Protein AF-A0A945CR46-F1 (afdb_monomer_lite)

Foldseek 3Di:
DDDDDDPVVVVLVVVVVVVCVVQVHQEDPPWQQQLLLVLLLVLVPDDADPLLSVLSSLLSLLVRFDFDDDPSDPDGDHDSHCYPVRDAHPLVDDDDPVSLVCVVVSVDDPPCSVVSSVSRCVVPVVDDPDDDDDDQDPLPVQDAFDPDPDTSHPDPDDCPPDVVVVDDDPVVCCVVQNLPNVLVVLVVCLVPDDPPPPCNVVSVSNSSSSNSNSSSRVSNVVVNVVNVD

Structure (mmCIF, N/CA/C/O backbone):
data_AF-A0A945CR46-F1
#
_entry.id   AF-A0A945CR46-F1
#
loop_
_atom_site.group_PDB
_atom_site.id
_atom_site.type_symbol
_atom_site.label_atom_id
_atom_site.label_alt_id
_atom_site.label_comp_id
_atom_site.label_asym_id
_atom_site.label_entity_id
_atom_site.label_seq_id
_atom_site.pdbx_PDB_ins_code
_atom_site.Cartn_x
_atom_site.Cartn_y
_atom_site.Cartn_z
_atom_site.occupancy
_atom_site.B_iso_or_equiv
_atom_site.auth_seq_id
_atom_site.auth_comp_id
_atom_site.auth_asym_id
_atom_site.auth_atom_id
_atom_site.pdbx_PDB_model_num
ATOM 1 N N . MET A 1 1 ? -40.081 11.307 -8.516 1.00 42.06 1 MET A N 1
ATOM 2 C CA . MET A 1 1 ? -40.621 10.797 -7.236 1.00 42.06 1 MET A CA 1
ATOM 3 C C . MET A 1 1 ? -39.469 10.711 -6.251 1.00 42.06 1 MET A C 1
ATOM 5 O O . MET A 1 1 ? -38.519 9.996 -6.531 1.00 42.06 1 MET A O 1
ATOM 9 N N . SER A 1 2 ? -39.498 11.496 -5.172 1.00 51.16 2 SER A N 1
ATOM 10 C CA . SER A 1 2 ? -38.482 11.422 -4.115 1.00 51.16 2 SER A CA 1
ATOM 11 C C . SER A 1 2 ? -38.748 10.167 -3.288 1.00 51.16 2 SER A C 1
ATOM 13 O O . SER A 1 2 ? -39.777 10.080 -2.621 1.00 51.16 2 SER A O 1
ATOM 15 N N . VAL A 1 3 ? -37.874 9.168 -3.393 1.00 58.94 3 VAL A N 1
ATOM 16 C CA . VAL A 1 3 ? -37.925 7.990 -2.524 1.00 58.94 3 VAL A CA 1
ATOM 17 C C . VAL A 1 3 ? -37.366 8.429 -1.174 1.00 58.94 3 VAL A C 1
ATOM 19 O O . VAL A 1 3 ? -36.155 8.571 -1.019 1.00 58.94 3 VAL A O 1
ATOM 22 N N . GLN A 1 4 ? -38.242 8.707 -0.208 1.00 67.12 4 GLN A N 1
ATOM 23 C CA . GLN A 1 4 ? -37.803 8.930 1.167 1.00 67.12 4 GLN A CA 1
ATOM 24 C C . GLN A 1 4 ? -37.214 7.626 1.707 1.00 67.1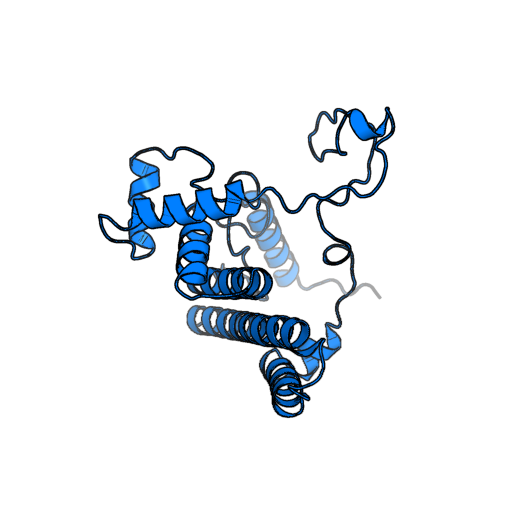2 4 GLN A C 1
ATOM 26 O O . GLN A 1 4 ? -37.868 6.583 1.703 1.00 67.12 4 GLN A O 1
ATOM 31 N N . ALA A 1 5 ? -35.957 7.686 2.143 1.00 74.00 5 ALA A N 1
ATOM 32 C CA . ALA A 1 5 ? -35.299 6.557 2.779 1.00 74.00 5 ALA A CA 1
ATOM 33 C C . ALA A 1 5 ? -36.039 6.175 4.070 1.00 74.00 5 ALA A C 1
ATOM 35 O O . ALA A 1 5 ? -36.511 7.043 4.806 1.00 74.00 5 ALA A O 1
ATOM 36 N N . ALA A 1 6 ? -36.118 4.874 4.356 1.00 80.31 6 ALA A N 1
ATOM 37 C CA . ALA A 1 6 ? -36.730 4.385 5.586 1.00 80.31 6 ALA A CA 1
ATOM 38 C C . ALA A 1 6 ? -36.037 4.996 6.828 1.00 80.31 6 ALA A C 1
ATOM 40 O O . ALA A 1 6 ? -34.813 5.166 6.808 1.00 80.31 6 ALA A O 1
ATOM 41 N N . PRO A 1 7 ? -36.759 5.270 7.933 1.00 79.88 7 PRO A N 1
ATOM 42 C CA . PRO A 1 7 ? -36.201 5.918 9.127 1.00 79.88 7 PRO A CA 1
ATOM 43 C C . PRO A 1 7 ? -34.933 5.250 9.687 1.00 79.88 7 PRO A C 1
ATOM 45 O O . PRO A 1 7 ? -34.005 5.936 10.108 1.00 79.88 7 PRO A O 1
ATOM 48 N N . ALA A 1 8 ? -34.847 3.917 9.615 1.00 79.12 8 ALA A N 1
ATOM 49 C CA . ALA A 1 8 ? -33.663 3.160 10.027 1.00 79.12 8 ALA A CA 1
ATOM 50 C C . ALA A 1 8 ? -32.415 3.490 9.184 1.00 79.12 8 ALA A C 1
ATOM 52 O O . ALA A 1 8 ? -31.314 3.602 9.717 1.00 79.12 8 ALA A O 1
ATOM 53 N N . VAL A 1 9 ? -32.583 3.712 7.874 1.00 82.69 9 VAL A N 1
ATOM 54 C CA . VAL A 1 9 ? -31.488 4.115 6.977 1.00 82.69 9 VAL A CA 1
ATOM 55 C C . VAL A 1 9 ? -31.002 5.517 7.333 1.00 82.69 9 VAL A C 1
ATOM 57 O O . VAL A 1 9 ? -29.798 5.747 7.386 1.00 82.69 9 VAL A O 1
ATOM 60 N N . VAL A 1 10 ? -31.924 6.439 7.625 1.00 85.38 10 VAL A N 1
ATOM 61 C CA . VAL A 1 10 ? -31.589 7.816 8.020 1.00 85.38 10 VAL A CA 1
ATOM 62 C C . VAL A 1 10 ? -30.813 7.833 9.337 1.00 85.38 10 VAL A C 1
ATOM 64 O O . VAL A 1 10 ? -29.777 8.490 9.421 1.00 85.38 10 VAL A O 1
ATOM 67 N N . SER A 1 11 ? -31.263 7.063 10.333 1.00 88.81 11 SER A N 1
ATOM 68 C CA . SER A 1 11 ? -30.574 6.934 11.622 1.00 88.81 11 SER A CA 1
ATOM 69 C C . SER A 1 11 ? -29.160 6.379 11.455 1.00 88.81 11 SER A C 1
ATOM 71 O O . SER A 1 11 ? -28.211 6.939 11.993 1.00 88.81 11 SER A O 1
ATOM 73 N N . ARG A 1 12 ? -29.000 5.320 10.655 1.00 92.56 12 ARG A N 1
ATOM 74 C CA . ARG A 1 12 ? -27.694 4.711 10.388 1.00 92.56 12 ARG A CA 1
ATOM 75 C C . ARG A 1 12 ? -26.730 5.671 9.691 1.00 92.56 12 ARG A C 1
ATOM 77 O O . ARG A 1 12 ? -25.571 5.781 10.076 1.00 92.56 12 ARG A O 1
ATOM 84 N N . LEU A 1 13 ? -27.200 6.384 8.664 1.00 92.88 13 LEU A N 1
ATOM 85 C CA . LEU A 1 13 ? -26.379 7.361 7.942 1.00 92.88 13 LEU A CA 1
ATOM 86 C C . LEU A 1 13 ? -25.934 8.519 8.845 1.00 92.88 13 LEU A C 1
ATOM 88 O O . LEU A 1 13 ? -24.823 9.021 8.675 1.00 92.88 13 LEU A O 1
ATOM 92 N N . ALA A 1 14 ? -26.763 8.928 9.810 1.00 92.12 14 ALA A N 1
ATOM 93 C CA . ALA A 1 14 ? -26.383 9.932 10.799 1.00 92.12 14 ALA A CA 1
ATOM 94 C C . ALA A 1 14 ? -25.233 9.436 11.693 1.00 92.12 14 ALA A C 1
ATOM 96 O O . ALA A 1 14 ? -24.245 10.156 11.848 1.00 92.12 14 ALA A O 1
ATOM 97 N N . THR A 1 15 ? -25.313 8.195 12.190 1.00 91.94 15 THR A N 1
ATOM 98 C CA . THR A 1 15 ? -24.235 7.556 12.964 1.00 91.94 15 THR A CA 1
ATOM 99 C C . THR A 1 15 ? -22.938 7.470 12.158 1.00 91.94 15 THR A C 1
ATOM 101 O O . THR A 1 15 ? -21.899 7.936 12.620 1.00 91.94 15 THR A O 1
ATOM 104 N N . LEU A 1 16 ? -22.998 6.958 10.921 1.00 92.25 16 LEU A N 1
ATOM 105 C CA . LEU A 1 16 ? -21.827 6.833 10.041 1.00 92.25 16 LEU A CA 1
ATOM 106 C C . LEU A 1 16 ? -21.173 8.188 9.750 1.00 92.25 16 LEU A C 1
ATOM 108 O O . LEU A 1 16 ? -19.949 8.303 9.736 1.00 92.25 16 LEU A O 1
ATOM 112 N N . ARG A 1 17 ? -21.980 9.236 9.540 1.00 92.25 17 ARG A N 1
ATOM 113 C CA . ARG A 1 17 ? -21.469 10.596 9.342 1.00 92.25 17 ARG A CA 1
ATOM 114 C C . ARG A 1 17 ? -20.764 11.110 10.593 1.00 92.25 17 ARG A C 1
ATOM 116 O O . ARG A 1 17 ? -19.701 11.710 10.468 1.00 92.25 17 ARG A O 1
ATOM 123 N N . GLN A 1 18 ? -21.353 10.919 11.772 1.00 91.94 18 GLN A N 1
ATOM 124 C CA . GLN A 1 18 ? -20.753 11.369 13.026 1.00 91.94 18 GLN A CA 1
ATOM 125 C C . GLN A 1 18 ? -19.413 10.668 13.281 1.00 91.94 18 GLN A C 1
ATOM 127 O O . GLN A 1 18 ? -18.445 11.349 13.615 1.00 91.94 18 GLN A O 1
ATOM 132 N N . ASP A 1 19 ? -19.343 9.354 13.054 1.00 88.94 19 ASP A N 1
ATOM 133 C CA . ASP A 1 19 ? -18.104 8.575 13.163 1.00 88.94 19 ASP A CA 1
ATOM 134 C C . ASP A 1 19 ? -17.026 9.087 12.196 1.00 88.94 19 ASP A C 1
ATOM 136 O O . ASP A 1 19 ? -15.932 9.462 12.620 1.00 88.94 19 ASP A O 1
ATOM 140 N N . ALA A 1 20 ? -17.356 9.218 10.906 1.00 88.69 20 ALA A N 1
ATOM 141 C CA . ALA A 1 20 ? -16.413 9.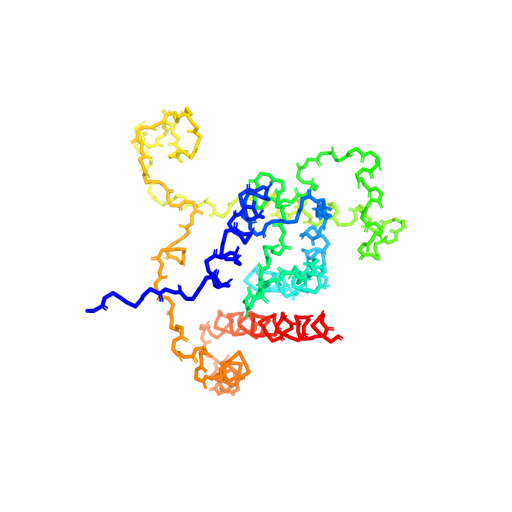702 9.900 1.00 88.69 20 ALA A CA 1
ATOM 142 C C . ALA A 1 20 ? -15.886 11.112 10.220 1.00 88.69 20 ALA A C 1
ATOM 144 O O . ALA A 1 20 ? -14.698 11.381 10.059 1.00 88.69 20 ALA A O 1
ATOM 145 N N . MET A 1 21 ? -16.743 12.021 10.698 1.00 90.19 21 MET A N 1
ATOM 146 C CA . MET A 1 21 ? -16.317 13.372 11.086 1.00 90.19 21 MET A CA 1
ATOM 147 C C . MET A 1 21 ? -15.427 13.362 12.330 1.00 90.19 21 MET A C 1
ATOM 149 O O . MET A 1 21 ? -14.419 14.064 12.350 1.00 90.19 21 MET A O 1
ATOM 153 N N . ALA A 1 22 ? -15.753 12.550 13.340 1.00 88.50 22 ALA A N 1
ATOM 154 C CA . ALA A 1 22 ? -14.942 12.426 14.551 1.00 88.50 22 ALA A CA 1
ATOM 155 C C . ALA A 1 22 ? -13.536 11.872 14.262 1.00 88.50 22 ALA A C 1
ATOM 157 O O . ALA A 1 22 ? -12.581 12.203 14.960 1.00 88.50 22 ALA A O 1
ATOM 158 N N . ARG A 1 23 ? -13.408 11.054 13.214 1.00 85.94 23 ARG A N 1
ATOM 159 C CA . ARG A 1 23 ? -12.163 10.395 12.808 1.00 85.94 23 ARG A CA 1
ATOM 160 C C . ARG A 1 23 ? -11.385 11.135 11.716 1.00 85.94 23 ARG A C 1
ATOM 162 O O . ARG A 1 23 ? -10.313 10.680 11.324 1.00 85.94 23 ARG A O 1
ATOM 169 N N . GLY A 1 24 ? -11.912 12.252 11.209 1.00 84.38 24 GLY A N 1
ATOM 170 C CA . GLY A 1 24 ? -11.305 12.985 10.093 1.00 84.38 24 GLY A CA 1
ATOM 171 C C . GLY A 1 24 ? -11.322 12.211 8.768 1.00 84.38 24 GLY A C 1
ATOM 172 O O . GLY A 1 24 ? -10.443 12.405 7.935 1.00 84.38 24 GLY A O 1
ATOM 173 N N . GLY A 1 25 ? -12.300 11.322 8.577 1.00 85.44 25 GLY A N 1
ATOM 174 C CA . GLY A 1 25 ? -12.393 10.381 7.462 1.00 85.44 25 GLY A CA 1
ATOM 175 C C . GLY A 1 25 ? -12.260 8.931 7.931 1.00 85.44 25 GLY A C 1
ATOM 176 O O . GLY A 1 25 ? -12.610 8.596 9.061 1.00 85.44 25 GLY A O 1
ATOM 177 N N . SER A 1 26 ? -11.740 8.065 7.065 1.00 84.94 26 SER A N 1
ATOM 178 C CA . SER A 1 26 ? -11.526 6.640 7.362 1.00 84.94 26 SER A CA 1
ATOM 179 C C . SER A 1 26 ? -10.083 6.404 7.812 1.00 84.94 26 SER A C 1
ATOM 181 O O . SER A 1 26 ? -9.334 5.639 7.209 1.00 84.94 26 SER A O 1
ATOM 183 N N . PHE A 1 27 ? -9.651 7.168 8.820 1.00 86.19 27 PHE A N 1
ATOM 184 C CA . PHE A 1 27 ? -8.326 7.054 9.426 1.00 86.19 27 PHE A CA 1
ATOM 185 C C . PHE A 1 27 ? -8.413 6.370 10.784 1.00 86.19 27 PHE A C 1
ATOM 187 O O . PHE A 1 27 ? -9.378 6.528 11.542 1.00 86.19 27 PHE A O 1
ATOM 194 N N . ILE A 1 28 ? -7.381 5.602 11.103 1.00 87.62 28 ILE A N 1
ATOM 195 C CA . ILE A 1 28 ? -7.229 4.967 12.404 1.00 87.62 28 ILE A CA 1
ATOM 196 C C . ILE A 1 28 ? -6.462 5.929 13.312 1.00 87.62 28 ILE A C 1
ATOM 198 O O . ILE A 1 28 ? -5.321 6.276 13.027 1.00 87.62 28 ILE A O 1
ATOM 202 N N . ALA A 1 29 ? -7.105 6.373 14.396 1.00 82.88 29 ALA A N 1
ATOM 203 C CA . ALA A 1 29 ? -6.599 7.459 15.240 1.00 82.88 29 ALA A CA 1
ATOM 204 C C . ALA A 1 29 ? -5.255 7.155 15.930 1.00 82.88 29 ALA A C 1
ATOM 206 O O . ALA A 1 29 ? -4.453 8.063 16.110 1.00 82.88 29 ALA A O 1
ATOM 207 N N . ASP A 1 30 ? -5.008 5.895 16.297 1.00 87.19 30 ASP A N 1
ATOM 208 C CA . ASP A 1 30 ? -3.765 5.445 16.944 1.00 87.19 30 ASP A CA 1
ATOM 209 C C . ASP A 1 30 ? -3.027 4.406 16.084 1.00 87.19 30 ASP A C 1
ATOM 211 O O . ASP A 1 30 ? -2.515 3.397 16.574 1.00 87.19 30 ASP A O 1
ATOM 215 N N . ALA A 1 31 ? -3.027 4.610 14.764 1.00 88.88 31 ALA A N 1
ATOM 216 C CA . ALA A 1 31 ? -2.313 3.722 13.858 1.00 88.88 31 ALA A CA 1
ATOM 217 C C . ALA A 1 31 ? -0.803 3.764 14.130 1.00 88.88 31 ALA A C 1
ATOM 219 O O . ALA A 1 31 ? -0.220 4.812 14.415 1.00 88.88 31 ALA A O 1
ATOM 220 N N . ASN A 1 32 ? -0.167 2.598 14.032 1.00 92.38 32 ASN A N 1
ATOM 221 C CA . ASN A 1 32 ? 1.262 2.469 14.264 1.00 92.38 32 ASN A CA 1
ATOM 222 C C . ASN A 1 32 ? 2.048 3.239 13.177 1.00 92.38 32 ASN A C 1
ATOM 224 O O . ASN A 1 32 ? 1.884 2.955 11.985 1.00 92.38 32 ASN A O 1
ATOM 228 N N . PRO A 1 33 ? 2.908 4.203 13.557 1.00 91.56 33 PRO A N 1
ATOM 229 C CA . PRO A 1 33 ? 3.549 5.099 12.597 1.00 91.56 33 PRO A CA 1
ATOM 230 C C . PRO A 1 33 ? 4.595 4.396 11.720 1.00 91.56 33 PRO A C 1
ATOM 232 O O . PRO A 1 33 ? 4.892 4.877 10.630 1.00 91.56 33 PRO A O 1
ATOM 235 N N . PHE A 1 34 ? 5.118 3.239 12.143 1.00 93.94 34 PHE A N 1
ATOM 236 C CA . PHE A 1 34 ? 6.163 2.500 11.425 1.00 93.94 34 PHE A CA 1
ATOM 237 C C . PHE A 1 34 ? 5.625 1.519 10.383 1.00 93.94 34 PHE A C 1
ATOM 239 O O . PHE A 1 34 ? 6.407 0.835 9.724 1.00 93.94 34 PHE A O 1
ATOM 246 N N . VAL A 1 35 ? 4.304 1.429 10.199 1.00 94.44 35 VAL A N 1
ATOM 247 C CA . VAL A 1 35 ? 3.686 0.483 9.253 1.00 94.44 35 VAL A CA 1
ATOM 248 C C . VAL A 1 35 ? 4.253 0.652 7.838 1.00 94.44 35 VAL A C 1
ATOM 250 O O . VAL A 1 35 ? 4.573 -0.333 7.173 1.00 94.44 35 VAL A O 1
ATOM 253 N N . ARG A 1 36 ? 4.443 1.897 7.384 1.00 94.00 36 ARG A N 1
ATOM 254 C CA . ARG A 1 36 ? 5.002 2.191 6.056 1.00 94.00 36 ARG A CA 1
ATOM 255 C C . ARG A 1 36 ? 6.518 1.969 5.998 1.00 94.00 36 ARG A C 1
ATOM 257 O O . ARG A 1 36 ? 7.022 1.510 4.976 1.00 94.00 36 ARG A O 1
ATOM 264 N N . ASP A 1 37 ? 7.224 2.264 7.083 1.00 94.81 37 ASP A N 1
ATOM 265 C CA . ASP A 1 37 ? 8.672 2.094 7.233 1.00 94.81 37 ASP A CA 1
ATOM 266 C C . ASP A 1 37 ? 9.056 0.614 7.135 1.00 94.81 37 ASP A C 1
ATOM 268 O O . ASP A 1 37 ? 9.890 0.231 6.313 1.00 94.81 37 ASP A O 1
ATOM 272 N N . VAL A 1 38 ? 8.374 -0.239 7.904 1.00 96.12 38 VAL A N 1
ATOM 273 C CA . VAL A 1 38 ? 8.579 -1.692 7.878 1.00 96.12 38 VAL A CA 1
ATOM 274 C C . VAL A 1 38 ? 8.165 -2.279 6.530 1.00 96.12 38 VAL A C 1
ATOM 276 O O . VAL A 1 38 ? 8.876 -3.125 5.988 1.00 96.12 38 VAL A O 1
ATOM 279 N N . ALA A 1 39 ? 7.060 -1.807 5.943 1.00 95.88 39 ALA A N 1
ATOM 280 C CA . ALA A 1 39 ? 6.649 -2.232 4.607 1.00 95.88 39 ALA A CA 1
ATOM 281 C C . ALA A 1 39 ? 7.713 -1.907 3.542 1.00 95.88 39 ALA A C 1
ATOM 283 O O . ALA A 1 39 ? 7.982 -2.730 2.667 1.00 95.88 39 ALA A O 1
ATOM 284 N N . LEU A 1 40 ? 8.350 -0.732 3.626 1.00 95.00 40 LEU A N 1
ATOM 285 C CA . LEU A 1 40 ? 9.436 -0.342 2.725 1.00 95.00 40 LEU A CA 1
ATOM 286 C C . LEU A 1 40 ? 10.668 -1.219 2.924 1.00 95.00 40 LEU A C 1
ATOM 288 O O . LEU A 1 40 ? 11.226 -1.704 1.943 1.00 95.00 40 LEU A O 1
ATOM 292 N N . TRP A 1 41 ? 11.079 -1.432 4.172 1.00 96.25 41 TRP A N 1
ATOM 293 C CA . TRP A 1 41 ? 12.219 -2.287 4.488 1.00 96.25 41 TRP A CA 1
ATOM 294 C C . TRP A 1 41 ? 12.023 -3.709 3.942 1.00 96.25 41 TRP A C 1
ATOM 296 O O . TRP A 1 41 ? 12.887 -4.206 3.221 1.00 96.25 41 TRP A O 1
ATOM 306 N N . ARG A 1 42 ? 10.843 -4.315 4.144 1.00 96.00 42 ARG A N 1
ATOM 307 C CA . ARG A 1 42 ? 10.500 -5.623 3.553 1.00 96.00 42 ARG A CA 1
ATOM 308 C C . ARG A 1 42 ? 10.514 -5.598 2.026 1.00 96.00 42 ARG A C 1
ATOM 310 O O . ARG A 1 42 ? 11.025 -6.521 1.398 1.00 96.00 42 ARG A O 1
ATOM 317 N N . ALA A 1 43 ? 10.003 -4.529 1.414 1.00 96.06 43 ALA A N 1
ATOM 318 C CA . ALA A 1 43 ? 10.006 -4.374 -0.039 1.00 96.06 43 ALA A CA 1
ATOM 319 C C . ALA A 1 43 ? 11.413 -4.234 -0.645 1.00 96.06 43 ALA A C 1
ATOM 321 O O . ALA A 1 43 ? 11.606 -4.571 -1.814 1.00 96.06 43 ALA A O 1
ATOM 322 N N . LEU A 1 44 ? 12.381 -3.753 0.140 1.00 94.31 44 LEU A N 1
ATOM 323 C CA . LEU A 1 44 ? 13.791 -3.620 -0.230 1.00 94.31 44 LEU A CA 1
ATOM 324 C C . LEU A 1 44 ? 14.627 -4.877 0.059 1.00 94.31 44 LEU A C 1
ATOM 326 O O . LEU A 1 44 ? 15.782 -4.928 -0.359 1.00 94.31 44 LEU A O 1
ATOM 330 N N . GLY A 1 45 ? 14.067 -5.888 0.734 1.00 89.12 45 GLY A N 1
ATOM 331 C CA . GLY A 1 45 ? 14.783 -7.118 1.103 1.00 89.12 45 GLY A CA 1
ATOM 332 C C . GLY A 1 45 ? 15.279 -7.950 -0.089 1.00 89.12 45 GLY A C 1
ATOM 333 O O . GLY A 1 45 ? 16.167 -8.784 0.060 1.00 89.12 45 GLY A O 1
ATOM 334 N N . GLU A 1 46 ? 14.754 -7.696 -1.289 1.00 89.06 46 GLU A N 1
ATOM 335 C CA . GLU A 1 46 ? 15.191 -8.315 -2.540 1.00 89.06 46 GLU A CA 1
ATOM 336 C C . GLU A 1 46 ? 15.653 -7.253 -3.545 1.00 89.06 46 GLU A C 1
ATOM 338 O O . GLU A 1 46 ? 15.136 -6.134 -3.587 1.00 89.06 46 GLU A O 1
ATOM 343 N N . ARG A 1 47 ? 16.589 -7.620 -4.430 1.00 88.69 47 ARG A N 1
ATOM 344 C CA . ARG A 1 47 ? 17.017 -6.740 -5.527 1.00 88.69 47 ARG A CA 1
ATOM 345 C C . ARG A 1 47 ? 15.874 -6.539 -6.521 1.00 88.69 47 ARG A C 1
ATOM 347 O O . ARG A 1 47 ? 15.563 -7.429 -7.307 1.00 88.69 47 ARG A O 1
ATOM 354 N N . ARG A 1 48 ? 15.282 -5.348 -6.494 1.00 92.50 48 ARG A N 1
ATOM 355 C CA . ARG A 1 48 ? 14.126 -4.946 -7.303 1.00 92.50 48 ARG A CA 1
ATOM 356 C C . ARG A 1 48 ? 14.372 -3.589 -7.948 1.00 92.50 48 ARG A C 1
ATOM 358 O O . ARG A 1 48 ? 15.092 -2.751 -7.406 1.00 92.50 48 ARG A O 1
ATOM 365 N N . SER A 1 49 ? 13.753 -3.348 -9.100 1.00 93.44 49 SER A N 1
ATOM 366 C CA . SER A 1 49 ? 13.721 -2.001 -9.679 1.00 93.44 49 SER A CA 1
ATOM 367 C C . SER A 1 49 ? 12.838 -1.070 -8.844 1.00 93.44 49 SER A C 1
ATOM 369 O O . SER A 1 49 ? 11.971 -1.515 -8.091 1.00 93.44 49 SER A O 1
ATOM 371 N N . ARG A 1 50 ? 12.998 0.251 -8.994 1.00 91.25 50 ARG A N 1
ATOM 372 C CA . ARG A 1 50 ? 12.231 1.231 -8.201 1.00 91.25 50 ARG A CA 1
ATOM 373 C C . ARG A 1 50 ? 10.712 1.070 -8.361 1.00 91.25 50 ARG A C 1
ATOM 375 O O . ARG A 1 50 ? 9.982 1.234 -7.387 1.00 91.25 50 ARG A O 1
ATOM 382 N N . VAL A 1 51 ? 10.230 0.721 -9.558 1.00 93.00 51 VAL A N 1
ATOM 383 C CA . VAL A 1 51 ? 8.796 0.473 -9.805 1.00 93.00 51 VAL A CA 1
ATOM 384 C C . VAL A 1 51 ? 8.300 -0.777 -9.072 1.00 93.00 51 VAL A C 1
ATOM 386 O O . VAL A 1 51 ? 7.236 -0.742 -8.456 1.00 93.00 51 VAL A O 1
ATOM 389 N N . GLN A 1 52 ? 9.103 -1.842 -9.044 1.00 96.31 52 GLN A N 1
ATOM 390 C CA . GLN A 1 52 ? 8.799 -3.055 -8.287 1.00 96.31 52 GLN A CA 1
ATOM 391 C C . GLN A 1 52 ? 8.827 -2.799 -6.779 1.00 96.31 52 GLN A C 1
ATOM 393 O O . GLN A 1 52 ? 7.933 -3.269 -6.087 1.00 96.31 52 GLN A O 1
ATOM 398 N N . VAL A 1 53 ? 9.787 -2.019 -6.265 1.00 95.38 53 VAL A N 1
ATOM 399 C CA . VAL A 1 53 ? 9.823 -1.645 -4.839 1.00 95.38 53 VAL A CA 1
ATOM 400 C C . VAL A 1 53 ? 8.568 -0.864 -4.453 1.00 95.38 53 VAL A C 1
ATOM 402 O O . VAL A 1 53 ? 7.971 -1.158 -3.425 1.00 95.38 53 VAL A O 1
ATOM 405 N N . ARG A 1 54 ? 8.102 0.084 -5.281 1.00 92.75 54 ARG A N 1
ATOM 406 C CA . ARG A 1 54 ? 6.856 0.828 -5.006 1.00 92.75 54 ARG A CA 1
ATOM 407 C C . ARG A 1 54 ? 5.624 -0.080 -4.966 1.00 92.75 54 ARG A C 1
ATOM 409 O O . ARG A 1 54 ? 4.776 0.101 -4.096 1.00 92.75 54 ARG A O 1
ATOM 416 N N . ALA A 1 55 ? 5.522 -1.041 -5.882 1.00 96.50 55 ALA A N 1
ATOM 417 C CA . ALA A 1 55 ? 4.422 -2.002 -5.879 1.00 96.50 55 ALA A CA 1
ATOM 418 C C . ALA A 1 55 ? 4.501 -2.967 -4.691 1.00 96.50 55 ALA A C 1
ATOM 420 O O . ALA A 1 55 ? 3.504 -3.199 -4.006 1.00 96.50 55 ALA A O 1
ATOM 421 N N . ARG A 1 56 ? 5.701 -3.473 -4.394 1.00 97.62 56 ARG A N 1
ATOM 422 C CA . ARG A 1 56 ? 5.932 -4.360 -3.258 1.00 97.62 56 ARG A CA 1
ATOM 423 C C . ARG A 1 56 ? 5.684 -3.656 -1.927 1.00 97.62 56 ARG A C 1
ATOM 425 O O . ARG A 1 56 ? 5.059 -4.248 -1.060 1.00 97.62 56 ARG A O 1
ATOM 432 N N . LEU A 1 57 ? 6.068 -2.386 -1.796 1.00 95.62 57 LEU A N 1
ATOM 433 C CA . LEU A 1 57 ? 5.738 -1.543 -0.646 1.00 95.62 57 LEU A CA 1
ATOM 434 C C . LEU A 1 57 ? 4.227 -1.523 -0.397 1.00 95.62 57 LEU A C 1
ATOM 436 O O . LEU A 1 57 ? 3.808 -1.714 0.737 1.00 95.62 57 LEU A O 1
ATOM 440 N N . LEU A 1 58 ? 3.402 -1.331 -1.435 1.00 95.75 58 LEU A N 1
ATOM 441 C CA . LEU A 1 58 ? 1.944 -1.376 -1.277 1.00 95.75 58 LEU A CA 1
ATOM 442 C C . LEU A 1 58 ? 1.472 -2.752 -0.797 1.00 95.75 58 LEU A C 1
ATOM 444 O O . LEU A 1 58 ? 0.625 -2.833 0.086 1.00 95.75 58 LEU A O 1
ATOM 448 N N . ARG A 1 59 ? 2.011 -3.833 -1.362 1.00 97.50 59 ARG A N 1
ATOM 449 C CA . ARG A 1 59 ? 1.661 -5.197 -0.952 1.00 97.50 59 ARG A CA 1
ATOM 450 C C . ARG A 1 59 ? 2.013 -5.472 0.512 1.00 97.50 59 ARG A C 1
ATOM 452 O O . ARG A 1 59 ? 1.173 -5.987 1.242 1.00 97.50 59 ARG A O 1
ATOM 459 N N . GLU A 1 60 ? 3.221 -5.118 0.941 1.00 97.44 60 GLU A N 1
ATOM 460 C CA . GLU A 1 60 ? 3.656 -5.258 2.337 1.00 97.44 60 GLU A CA 1
ATOM 461 C C . GLU A 1 60 ? 2.824 -4.360 3.265 1.00 97.44 60 GLU A C 1
ATOM 463 O O . GLU A 1 60 ? 2.394 -4.794 4.332 1.00 97.44 60 GLU A O 1
ATOM 468 N N . LEU A 1 61 ? 2.502 -3.139 2.820 1.00 95.50 61 LEU A N 1
ATOM 469 C CA . LEU A 1 61 ? 1.628 -2.216 3.538 1.00 95.50 61 LEU A CA 1
ATOM 470 C C . LEU A 1 61 ? 0.236 -2.818 3.742 1.00 95.50 61 LEU A C 1
ATOM 472 O O . LEU A 1 61 ? -0.284 -2.787 4.851 1.00 95.50 61 LEU A O 1
ATOM 476 N N . VAL A 1 62 ? -0.350 -3.418 2.703 1.00 96.50 62 VAL A N 1
ATOM 477 C CA . VAL A 1 62 ? -1.621 -4.145 2.810 1.00 96.50 62 VAL A CA 1
ATOM 478 C C . VAL A 1 62 ? -1.513 -5.321 3.775 1.00 96.50 62 VAL A C 1
ATOM 480 O O . VAL A 1 62 ? -2.517 -5.664 4.380 1.00 96.50 62 VAL A O 1
ATOM 483 N N . GLY A 1 63 ? -0.350 -5.949 3.945 1.00 96.25 63 GLY A N 1
ATOM 484 C CA . GLY A 1 63 ? -0.161 -7.012 4.937 1.00 96.25 63 GLY A CA 1
ATOM 485 C C . GLY A 1 63 ? -0.125 -6.503 6.381 1.00 96.25 63 GLY A C 1
ATOM 486 O O . GLY A 1 63 ? -0.592 -7.194 7.282 1.00 96.25 63 GLY A O 1
ATOM 487 N N . LEU A 1 64 ? 0.399 -5.295 6.593 1.00 95.50 64 LEU A N 1
ATOM 488 C CA . LEU A 1 64 ? 0.635 -4.709 7.918 1.00 95.50 64 LEU A CA 1
ATOM 489 C C . LEU A 1 64 ? -0.480 -3.776 8.398 1.00 95.50 64 LEU A C 1
ATOM 491 O O . LEU A 1 64 ? -0.664 -3.624 9.602 1.00 95.50 64 LEU A O 1
ATOM 495 N N . ALA A 1 65 ? -1.208 -3.141 7.478 1.00 92.62 65 ALA A N 1
ATOM 496 C CA . ALA A 1 65 ? -2.225 -2.148 7.801 1.00 92.62 65 ALA A CA 1
ATOM 497 C C . ALA A 1 65 ? -3.273 -2.720 8.760 1.00 92.62 65 ALA A C 1
ATOM 499 O O . ALA A 1 65 ? -3.730 -3.852 8.593 1.00 92.62 65 ALA A O 1
ATOM 500 N N . GLU A 1 66 ? -3.690 -1.944 9.749 1.00 91.56 66 GLU A N 1
ATOM 501 C CA . GLU A 1 66 ? -4.776 -2.360 10.626 1.00 91.56 66 GLU A CA 1
ATOM 502 C C . GLU A 1 66 ? -6.112 -2.369 9.858 1.00 91.56 66 GLU A C 1
ATOM 504 O O . GLU A 1 66 ? -6.380 -1.489 9.039 1.00 91.56 66 GLU A O 1
ATOM 509 N N . ILE A 1 67 ? -6.948 -3.383 10.111 1.00 91.81 67 ILE A N 1
ATOM 510 C CA . ILE A 1 67 ? -8.261 -3.550 9.476 1.00 91.81 67 ILE A CA 1
ATOM 511 C C . ILE A 1 67 ? -9.345 -3.492 10.549 1.00 91.81 67 ILE A C 1
ATOM 513 O O . ILE A 1 67 ? -9.352 -4.280 11.502 1.00 91.81 67 ILE A O 1
ATOM 517 N N . ARG A 1 68 ? -10.291 -2.568 10.370 1.00 91.00 68 ARG A N 1
ATOM 518 C CA . ARG A 1 68 ? -11.468 -2.410 11.227 1.00 91.00 68 ARG A CA 1
ATOM 519 C C . ARG A 1 68 ? -12.737 -2.524 10.392 1.00 91.00 68 ARG A C 1
ATOM 521 O O . ARG A 1 68 ? -12.799 -2.060 9.258 1.00 91.00 68 ARG A O 1
ATOM 528 N N . ILE A 1 69 ? -13.750 -3.136 10.991 1.00 91.88 69 ILE A N 1
ATOM 529 C CA . ILE A 1 69 ? -15.134 -3.086 10.525 1.00 91.88 69 ILE A CA 1
ATOM 530 C C . ILE A 1 69 ? -15.923 -2.551 11.710 1.00 91.88 69 ILE A C 1
ATOM 532 O O . ILE A 1 69 ? -16.005 -3.208 12.749 1.00 91.88 69 ILE A O 1
ATOM 536 N N . LEU A 1 70 ? -16.389 -1.311 11.594 1.00 89.69 70 LEU A N 1
ATOM 537 C CA . LEU A 1 70 ? -17.140 -0.650 12.656 1.00 89.69 70 LEU A CA 1
ATOM 538 C C . LEU A 1 70 ? -18.628 -1.021 12.574 1.00 89.69 70 LEU A C 1
ATOM 540 O O . LEU A 1 70 ? -19.088 -1.485 11.526 1.00 89.69 70 LEU A O 1
ATOM 544 N N . PRO A 1 71 ? -19.398 -0.817 13.659 1.00 89.31 71 PRO A N 1
ATOM 545 C CA . PRO A 1 71 ? -20.845 -0.964 13.610 1.00 89.31 71 PRO A CA 1
ATOM 546 C C . PRO A 1 71 ? -21.447 -0.170 12.448 1.00 89.31 71 PRO A C 1
ATOM 548 O O . PRO A 1 71 ? -20.925 0.873 12.055 1.00 89.31 71 PRO A O 1
ATOM 551 N N . ASP A 1 72 ? -22.553 -0.672 11.902 1.00 89.69 72 ASP A N 1
ATOM 552 C CA . ASP A 1 72 ? -23.312 -0.046 10.813 1.00 89.69 72 ASP A CA 1
ATOM 553 C C . ASP A 1 72 ? -22.622 0.028 9.436 1.00 89.69 72 ASP A C 1
ATOM 555 O O . ASP A 1 72 ? -23.232 0.496 8.465 1.00 89.69 72 ASP A O 1
ATOM 559 N N . TRP A 1 73 ? -21.385 -0.464 9.308 1.00 90.50 73 TRP A N 1
ATOM 560 C CA . TRP A 1 73 ? -20.667 -0.502 8.036 1.00 90.50 73 TRP A CA 1
ATOM 561 C C . TRP A 1 73 ? -21.225 -1.584 7.106 1.00 90.50 73 TRP A C 1
ATOM 563 O O . TRP A 1 73 ? -21.074 -2.777 7.345 1.00 90.50 73 TRP A O 1
ATOM 573 N N . ASN A 1 74 ? -21.811 -1.153 5.985 1.00 89.75 74 ASN A N 1
ATOM 574 C CA . ASN A 1 74 ? -22.161 -2.037 4.862 1.00 89.75 74 ASN A CA 1
ATOM 575 C C . ASN A 1 74 ? -21.096 -2.050 3.754 1.00 89.75 74 ASN A C 1
ATOM 577 O O . ASN A 1 74 ? -21.122 -2.915 2.883 1.00 89.75 74 ASN A O 1
ATOM 581 N N . LEU A 1 75 ? -20.201 -1.063 3.759 1.00 90.69 75 LEU A N 1
ATOM 582 C CA . LEU A 1 75 ? -19.058 -0.963 2.864 1.00 90.69 75 LEU A CA 1
ATOM 583 C C . LEU A 1 75 ? -17.863 -0.570 3.725 1.00 90.69 75 LEU A C 1
ATOM 585 O O . LEU A 1 75 ? -17.805 0.558 4.211 1.00 90.69 75 LEU A O 1
ATOM 589 N N . ALA A 1 76 ? -16.963 -1.522 3.955 1.00 90.06 76 ALA A N 1
ATOM 590 C CA . ALA A 1 76 ? -15.801 -1.324 4.805 1.00 90.06 76 ALA A CA 1
ATOM 591 C C . ALA A 1 76 ? -14.583 -0.860 4.001 1.00 90.06 76 ALA A C 1
ATOM 593 O O . ALA A 1 76 ? -14.380 -1.277 2.860 1.00 90.06 76 ALA A O 1
ATOM 594 N N . GLY A 1 77 ? -13.771 -0.008 4.619 1.00 88.88 77 GLY A N 1
ATOM 595 C CA . GLY A 1 77 ? -12.524 0.474 4.046 1.00 88.88 77 GLY A CA 1
ATOM 596 C C . GLY A 1 77 ? -11.883 1.546 4.917 1.00 88.88 77 GLY A C 1
ATOM 597 O O . GLY A 1 77 ? -12.484 2.584 5.171 1.00 88.88 77 GLY A O 1
ATOM 598 N N . GLU A 1 78 ? -10.655 1.290 5.344 1.00 88.44 78 GLU A N 1
ATOM 599 C CA . GLU A 1 78 ? -9.793 2.217 6.071 1.00 88.44 78 GLU A CA 1
ATOM 600 C C . GLU A 1 78 ? -8.604 2.636 5.202 1.00 88.44 78 GLU A C 1
ATOM 602 O O . GLU A 1 78 ? -8.127 1.877 4.349 1.00 88.44 78 GLU A O 1
ATOM 607 N N . HIS A 1 79 ? -8.078 3.836 5.442 1.00 87.31 79 HIS A N 1
ATOM 608 C CA . HIS A 1 79 ? -6.777 4.230 4.920 1.00 87.31 79 HIS A CA 1
ATOM 609 C C . HIS A 1 79 ? -5.686 3.336 5.524 1.00 87.31 79 HIS A C 1
ATOM 611 O O . HIS A 1 79 ? -5.593 3.168 6.736 1.00 87.31 79 HIS A O 1
ATOM 617 N N . MET A 1 80 ? -4.825 2.784 4.665 1.00 84.81 80 MET A N 1
ATOM 618 C CA . MET A 1 80 ? -3.830 1.771 5.050 1.00 84.81 80 MET A CA 1
ATOM 619 C C . MET A 1 80 ? -2.680 2.304 5.921 1.00 84.81 80 MET A C 1
ATOM 621 O O . MET A 1 80 ? -1.946 1.517 6.510 1.00 84.81 80 MET A O 1
ATOM 625 N N . ALA A 1 81 ? -2.492 3.622 5.979 1.00 75.56 81 ALA A N 1
ATOM 626 C CA . ALA A 1 81 ? -1.535 4.268 6.867 1.00 75.56 81 ALA A CA 1
ATOM 627 C C . ALA A 1 81 ? -1.961 5.712 7.138 1.00 75.56 81 ALA A C 1
ATOM 629 O O . ALA A 1 81 ? -2.357 6.433 6.221 1.00 75.56 81 ALA A O 1
ATOM 630 N N . SER A 1 82 ? -1.804 6.146 8.382 1.00 65.25 82 SER A N 1
ATOM 631 C CA . SER A 1 82 ? -1.717 7.554 8.757 1.00 65.25 82 SER A CA 1
ATOM 632 C C . SER A 1 82 ? -0.251 7.969 8.628 1.00 65.25 82 SER A C 1
ATOM 634 O O . SER A 1 82 ? 0.554 7.678 9.509 1.00 65.25 82 SER A O 1
ATOM 636 N N . GLY A 1 83 ? 0.148 8.560 7.501 1.00 56.75 83 GLY A N 1
ATOM 637 C CA . GLY A 1 83 ? 1.527 9.028 7.359 1.00 56.75 83 GLY A CA 1
ATOM 638 C C . GLY A 1 83 ? 1.822 10.180 8.322 1.00 56.75 83 GLY A C 1
ATOM 639 O O . GLY A 1 83 ? 0.947 11.007 8.591 1.00 56.75 83 GLY A O 1
ATOM 640 N N . VAL A 1 84 ? 3.073 10.298 8.776 1.00 53.59 84 VAL A N 1
ATOM 641 C CA . VAL A 1 84 ? 3.574 11.565 9.330 1.00 53.59 84 VAL A CA 1
ATOM 642 C C . VAL A 1 84 ? 3.445 12.613 8.216 1.00 53.59 84 VAL A C 1
ATOM 644 O O . VAL A 1 84 ? 3.982 12.426 7.125 1.00 53.59 84 VAL A O 1
ATOM 647 N N . GLY A 1 85 ? 2.629 13.651 8.425 1.00 55.72 85 GLY A N 1
ATOM 648 C CA . GLY A 1 85 ? 2.325 14.645 7.383 1.00 55.72 85 GLY A CA 1
ATOM 649 C C . GLY A 1 85 ? 1.509 14.118 6.187 1.00 55.72 85 GLY A C 1
ATOM 650 O O . GLY A 1 85 ? 1.541 14.720 5.118 1.00 55.72 85 GLY A O 1
ATOM 651 N N . GLY A 1 86 ? 0.793 12.994 6.331 1.00 63.38 86 GLY A N 1
ATOM 652 C CA . GLY A 1 86 ? -0.111 12.440 5.311 1.00 63.38 86 GLY A CA 1
ATOM 653 C C . GLY A 1 86 ? 0.428 11.199 4.592 1.00 63.38 86 GLY A C 1
ATOM 654 O O . GLY A 1 86 ? -0.215 10.152 4.638 1.00 63.38 86 GLY A O 1
ATOM 655 N N . PHE A 1 87 ? 1.616 11.270 3.974 1.00 66.06 87 PHE A N 1
ATOM 656 C CA . PHE A 1 87 ? 2.181 10.173 3.153 1.00 66.06 87 PHE A CA 1
ATOM 657 C C . PHE A 1 87 ? 3.655 9.816 3.446 1.00 66.06 87 PHE A C 1
ATOM 659 O O . PHE A 1 87 ? 4.251 9.038 2.692 1.00 66.06 87 PHE A O 1
ATOM 666 N N . GLY A 1 88 ? 4.239 10.373 4.512 1.00 79.75 88 GLY A N 1
ATOM 667 C CA . GLY A 1 88 ? 5.641 10.175 4.893 1.00 79.75 88 GLY A CA 1
ATOM 668 C C . GLY A 1 88 ? 5.935 8.868 5.639 1.00 79.75 88 GLY A C 1
ATOM 669 O O . GLY A 1 88 ? 5.055 8.026 5.836 1.00 79.75 88 GLY A O 1
ATOM 670 N N . PHE A 1 89 ? 7.193 8.724 6.048 1.00 89.88 89 PHE A N 1
ATOM 671 C CA . PHE A 1 89 ? 7.722 7.639 6.881 1.00 89.88 89 PHE A CA 1
ATOM 672 C C . PHE A 1 89 ? 8.064 8.172 8.277 1.00 89.88 89 PHE A C 1
ATOM 674 O O . PHE A 1 89 ? 8.461 9.330 8.415 1.00 89.88 89 PHE A O 1
ATOM 681 N N . ALA A 1 90 ? 7.947 7.343 9.312 1.00 91.69 90 ALA A N 1
ATOM 682 C CA . ALA A 1 90 ? 8.236 7.750 10.687 1.00 91.69 90 ALA A CA 1
ATOM 683 C C . ALA A 1 90 ? 9.715 8.122 10.885 1.00 91.69 90 ALA A C 1
ATOM 685 O O . ALA A 1 90 ? 10.015 9.172 11.452 1.00 91.69 90 ALA A O 1
ATOM 686 N N . PHE A 1 91 ? 10.637 7.328 10.335 1.00 93.06 91 PHE A N 1
ATOM 687 C CA . PHE A 1 91 ? 12.083 7.573 10.387 1.00 93.06 91 PHE A CA 1
ATOM 688 C C . PHE A 1 91 ? 12.571 8.708 9.470 1.00 93.06 91 PHE A C 1
ATOM 690 O O . PHE A 1 91 ? 13.772 8.907 9.327 1.00 93.06 91 PHE A O 1
ATOM 697 N N . GLN A 1 92 ? 11.680 9.483 8.839 1.00 88.69 92 GLN A N 1
ATOM 698 C CA . GLN A 1 92 ? 12.081 10.791 8.300 1.00 88.69 92 GLN A CA 1
ATOM 699 C C . GLN A 1 92 ? 12.325 11.819 9.415 1.00 88.69 92 GLN A C 1
ATOM 701 O O . GLN A 1 92 ? 13.041 12.793 9.191 1.00 88.69 92 GLN A O 1
ATOM 706 N N . GLY A 1 93 ? 11.743 11.604 10.598 1.00 87.06 93 GLY A N 1
ATOM 707 C CA . GLY A 1 93 ? 12.063 12.333 11.821 1.00 87.06 93 GLY A CA 1
ATOM 708 C C . GLY A 1 93 ? 12.750 11.440 12.854 1.00 87.06 93 GLY A C 1
ATOM 709 O O . GLY A 1 93 ? 13.101 10.294 12.579 1.00 87.06 93 GLY A O 1
ATOM 710 N N . GLU A 1 94 ? 12.898 11.971 14.067 1.00 90.00 94 GLU A N 1
ATOM 711 C CA . GLU A 1 94 ? 13.411 11.223 15.216 1.00 90.00 94 GLU A CA 1
ATOM 712 C C . GLU A 1 94 ? 12.267 10.884 16.183 1.00 90.00 94 GLU A C 1
ATOM 714 O O . GLU A 1 94 ? 11.791 11.773 16.896 1.00 90.00 94 GLU A O 1
ATOM 719 N N . PRO A 1 95 ? 11.778 9.628 16.200 1.00 90.56 95 PRO A N 1
ATOM 720 C CA . PRO A 1 95 ? 10.723 9.216 17.116 1.00 90.56 95 PRO A CA 1
ATOM 721 C C . PRO A 1 95 ? 11.240 9.162 18.559 1.00 90.56 95 PRO A C 1
ATOM 723 O O . PRO A 1 95 ? 12.373 8.756 18.818 1.00 90.56 95 PRO A O 1
ATOM 726 N N . ASP A 1 96 ? 10.385 9.517 19.520 1.00 93.38 96 ASP A N 1
ATOM 727 C CA . ASP A 1 96 ? 10.688 9.316 20.936 1.00 93.38 96 ASP A CA 1
ATOM 728 C C . ASP A 1 96 ? 10.742 7.817 21.301 1.00 93.38 96 ASP A C 1
ATOM 730 O O . ASP A 1 96 ? 10.266 6.954 20.561 1.00 93.38 96 ASP A O 1
ATOM 734 N N . VAL A 1 97 ? 11.299 7.502 22.475 1.00 92.44 97 VAL A N 1
ATOM 735 C CA . VAL A 1 97 ? 11.506 6.117 22.939 1.00 92.44 97 VAL A CA 1
ATOM 736 C C . VAL A 1 97 ? 10.205 5.309 22.989 1.00 92.44 97 VAL A C 1
ATOM 738 O O . VAL A 1 97 ? 10.197 4.143 22.599 1.00 92.44 97 VAL A O 1
ATOM 741 N N . ARG A 1 98 ? 9.101 5.909 23.450 1.00 92.88 98 ARG A N 1
ATOM 742 C CA . ARG A 1 98 ? 7.809 5.218 23.562 1.00 92.88 98 ARG A CA 1
ATOM 743 C C . ARG A 1 98 ? 7.235 4.937 22.179 1.00 92.88 98 ARG A C 1
ATOM 745 O O . ARG A 1 98 ? 6.703 3.855 21.950 1.00 92.88 98 ARG A O 1
ATOM 752 N N . THR A 1 99 ? 7.348 5.894 21.265 1.00 92.44 99 THR A N 1
ATOM 753 C CA . THR A 1 99 ? 6.949 5.709 19.872 1.00 92.44 99 THR A CA 1
ATOM 754 C C . THR A 1 99 ? 7.783 4.598 19.240 1.00 92.44 99 THR A C 1
ATOM 756 O O . THR A 1 99 ? 7.205 3.647 18.723 1.00 92.44 99 THR A O 1
ATOM 759 N N . LEU A 1 100 ? 9.114 4.646 19.361 1.00 93.12 100 LEU A N 1
ATOM 760 C CA . LEU A 1 100 ? 10.032 3.655 18.791 1.00 93.12 100 LEU A CA 1
ATOM 761 C C . LEU A 1 100 ? 9.719 2.221 19.241 1.00 93.12 100 LEU A C 1
ATOM 763 O O . LEU A 1 100 ? 9.757 1.314 18.417 1.00 93.12 100 LEU A O 1
ATOM 767 N N . GLN A 1 101 ? 9.335 2.007 20.503 1.00 93.44 101 GLN A N 1
ATOM 768 C CA . GLN A 1 101 ? 8.949 0.681 21.014 1.00 93.44 101 GLN A CA 1
ATOM 769 C C . GLN A 1 101 ? 7.796 0.035 20.230 1.00 93.44 101 GLN A C 1
ATOM 771 O O . GLN A 1 101 ? 7.736 -1.190 20.124 1.00 93.44 101 GLN A O 1
ATOM 776 N N . ARG A 1 102 ? 6.912 0.837 19.622 1.00 93.88 102 ARG A N 1
ATOM 777 C CA . ARG A 1 102 ? 5.793 0.330 18.817 1.00 93.88 102 ARG A CA 1
ATOM 778 C C . ARG A 1 102 ? 6.248 -0.386 17.551 1.00 93.88 102 ARG A C 1
ATOM 780 O O . ARG A 1 102 ? 5.472 -1.154 16.992 1.00 93.88 102 ARG A O 1
ATOM 787 N N . ILE A 1 103 ? 7.486 -0.201 17.087 1.00 94.69 103 ILE A N 1
ATOM 788 C CA . ILE A 1 103 ? 7.991 -0.956 15.930 1.00 94.69 103 ILE A CA 1
ATOM 789 C C . ILE A 1 103 ? 7.978 -2.474 16.187 1.00 94.69 103 ILE A C 1
ATOM 791 O O . ILE A 1 103 ? 7.756 -3.253 15.259 1.00 94.69 103 ILE A O 1
ATOM 795 N N . GLY A 1 104 ? 8.108 -2.895 17.452 1.00 95.06 104 GLY A N 1
ATOM 796 C CA . GLY A 1 104 ? 8.014 -4.297 17.860 1.00 95.06 104 GLY A CA 1
ATOM 797 C C . GLY A 1 104 ? 6.637 -4.923 17.614 1.00 95.06 104 GLY A C 1
ATOM 798 O O . GLY A 1 104 ? 6.552 -6.116 17.330 1.00 95.06 104 GLY A O 1
ATOM 799 N N . GLU A 1 105 ? 5.561 -4.126 17.607 1.00 94.38 105 GLU A N 1
ATOM 800 C CA . GLU A 1 105 ? 4.201 -4.581 17.257 1.00 94.38 105 GLU A CA 1
ATOM 801 C C . GLU A 1 105 ? 4.128 -5.114 15.813 1.00 94.38 105 GLU A C 1
ATOM 803 O O . GLU A 1 105 ? 3.249 -5.907 15.482 1.00 94.38 105 GLU A O 1
ATOM 808 N N . LEU A 1 106 ? 5.068 -4.703 14.952 1.00 94.75 106 LEU A N 1
ATOM 809 C CA . LEU A 1 106 ? 5.167 -5.112 13.547 1.00 94.75 106 LEU A CA 1
ATOM 810 C C . LEU A 1 106 ? 6.102 -6.320 13.342 1.00 94.75 106 LEU A C 1
ATOM 812 O O . LEU A 1 106 ? 6.427 -6.668 12.201 1.00 94.75 106 LEU A O 1
ATOM 816 N N . GLY A 1 107 ? 6.527 -6.963 14.435 1.00 93.69 107 GLY A N 1
ATOM 817 C CA . GLY A 1 107 ? 7.410 -8.130 14.426 1.00 93.69 107 GLY A CA 1
ATOM 818 C C . GLY A 1 107 ? 8.885 -7.799 14.194 1.00 93.69 107 GLY A C 1
ATOM 819 O O . GLY A 1 107 ? 9.637 -8.678 13.784 1.00 93.69 107 GLY A O 1
ATOM 820 N N . ILE A 1 108 ? 9.291 -6.546 14.414 1.00 94.25 108 ILE A N 1
ATOM 821 C CA . ILE A 1 108 ? 10.693 -6.120 14.357 1.00 94.25 108 ILE A CA 1
ATOM 822 C C . ILE A 1 108 ? 11.352 -6.413 15.705 1.00 94.25 108 ILE A C 1
ATOM 824 O O . ILE A 1 108 ? 10.870 -5.954 16.739 1.00 94.25 108 ILE A O 1
ATOM 828 N N . VAL A 1 109 ? 12.434 -7.192 15.692 1.00 87.56 109 VAL A N 1
ATOM 829 C CA . VAL A 1 109 ? 13.199 -7.541 16.897 1.00 87.56 109 VAL A CA 1
ATOM 830 C C . VAL A 1 109 ? 14.301 -6.518 17.179 1.00 87.56 109 VAL A C 1
ATOM 832 O O . VAL A 1 109 ? 14.693 -5.740 16.305 1.00 87.56 109 VAL A O 1
ATOM 835 N N . ASP A 1 110 ? 14.808 -6.522 18.413 1.00 67.31 110 ASP A N 1
ATOM 836 C CA . ASP A 1 110 ? 15.901 -5.646 18.839 1.00 67.31 110 ASP A CA 1
ATOM 837 C C . ASP A 1 110 ? 17.127 -5.823 17.922 1.00 67.31 110 ASP A C 1
ATOM 839 O O . ASP A 1 110 ? 17.711 -6.903 17.843 1.00 67.31 110 ASP A O 1
ATOM 843 N N . GLY A 1 111 ? 17.507 -4.750 17.220 1.00 72.38 111 GLY A N 1
ATOM 844 C CA . GLY A 1 111 ? 18.602 -4.724 16.238 1.00 72.38 111 GLY A CA 1
ATOM 845 C C . GLY A 1 111 ? 18.157 -4.381 14.811 1.00 72.38 111 GLY A C 1
ATOM 846 O O . GLY A 1 111 ? 18.871 -3.660 14.114 1.00 72.38 111 GLY A O 1
ATOM 847 N N . ASP A 1 112 ? 16.945 -4.778 14.416 1.00 87.94 112 ASP A N 1
ATOM 848 C CA . ASP A 1 112 ? 16.433 -4.563 13.052 1.00 87.94 112 ASP A CA 1
ATOM 849 C C . ASP A 1 112 ? 15.872 -3.146 12.846 1.00 87.94 112 ASP A C 1
ATOM 851 O O . ASP A 1 112 ? 15.798 -2.649 11.721 1.00 87.94 112 ASP A O 1
ATOM 855 N N . ALA A 1 113 ? 15.514 -2.443 13.926 1.00 93.62 113 ALA A N 1
ATOM 856 C CA . ALA A 1 113 ? 14.976 -1.081 13.855 1.00 93.62 113 ALA A CA 1
ATOM 857 C C . ALA A 1 113 ? 15.929 -0.104 13.139 1.00 93.62 113 ALA A C 1
ATOM 859 O O . ALA A 1 113 ? 15.485 0.740 12.359 1.00 93.62 113 ALA A O 1
ATOM 860 N N . GLU A 1 114 ? 17.240 -0.257 13.336 1.00 94.06 114 GLU A N 1
ATOM 861 C CA . GLU A 1 114 ? 18.246 0.558 12.649 1.00 94.06 114 GLU A CA 1
ATOM 862 C C . GLU A 1 114 ? 18.379 0.203 11.164 1.00 94.06 114 GLU A C 1
ATOM 864 O O . GLU A 1 114 ? 18.724 1.056 10.343 1.00 94.06 114 GLU A O 1
ATOM 869 N N . GLU A 1 115 ? 18.059 -1.030 10.772 1.00 95.12 115 GLU A N 1
ATOM 870 C CA . GLU A 1 115 ? 17.984 -1.400 9.359 1.00 95.12 115 GLU A CA 1
ATOM 871 C C . GLU A 1 115 ? 16.754 -0.804 8.682 1.00 95.12 115 GLU A C 1
ATOM 873 O O . GLU A 1 115 ? 16.861 -0.278 7.570 1.00 95.12 115 GLU A O 1
ATOM 878 N N . VAL A 1 116 ? 15.607 -0.815 9.369 1.00 96.38 116 VAL A N 1
ATOM 879 C CA . VAL A 1 116 ? 14.384 -0.151 8.901 1.00 96.38 116 VAL A CA 1
ATOM 880 C C . VAL A 1 116 ? 14.637 1.349 8.731 1.00 96.38 116 VAL A C 1
ATOM 882 O O . VAL A 1 116 ? 14.355 1.911 7.668 1.00 96.38 116 VAL A O 1
ATOM 885 N N . ARG A 1 117 ? 15.258 1.990 9.728 1.00 95.12 117 ARG A N 1
ATOM 886 C CA . ARG A 1 117 ? 15.669 3.399 9.668 1.00 95.12 117 ARG A CA 1
ATOM 887 C C . ARG A 1 117 ? 16.585 3.665 8.472 1.00 95.12 117 ARG A C 1
ATOM 889 O O . ARG A 1 117 ? 16.336 4.576 7.680 1.00 95.12 117 ARG A O 1
ATOM 896 N N . ARG A 1 118 ? 17.621 2.841 8.283 1.00 94.06 118 ARG A N 1
ATOM 897 C CA . ARG A 1 118 ? 18.556 2.959 7.151 1.00 94.06 118 ARG A CA 1
ATOM 898 C C . ARG A 1 118 ? 17.848 2.825 5.805 1.00 94.06 118 ARG A C 1
ATOM 900 O O . ARG A 1 118 ? 18.165 3.576 4.882 1.00 94.06 118 ARG A O 1
ATOM 907 N N . ALA A 1 119 ? 16.893 1.905 5.684 1.00 93.88 119 ALA A N 1
ATOM 908 C CA . ALA A 1 119 ? 16.095 1.723 4.477 1.00 93.88 119 ALA A CA 1
ATOM 909 C C . ALA A 1 119 ? 15.272 2.979 4.148 1.00 93.88 119 ALA A C 1
ATOM 911 O O . ALA A 1 119 ? 15.315 3.461 3.014 1.00 93.88 119 ALA A O 1
ATOM 912 N N . VAL A 1 120 ? 14.598 3.560 5.147 1.00 93.31 120 VAL A N 1
ATOM 913 C CA . VAL A 1 120 ? 13.832 4.808 5.001 1.00 93.31 120 VAL A CA 1
ATOM 914 C C . VAL A 1 120 ? 14.729 5.978 4.614 1.00 93.31 120 VAL A C 1
ATOM 916 O O . VAL A 1 120 ? 14.406 6.694 3.662 1.00 93.31 120 VAL A O 1
ATOM 919 N N . HIS A 1 121 ? 15.863 6.167 5.292 1.00 92.12 121 HIS A N 1
ATOM 920 C CA . HIS A 1 121 ? 16.796 7.241 4.953 1.00 92.12 121 HIS A CA 1
ATOM 921 C C . HIS A 1 121 ? 17.377 7.068 3.556 1.00 92.12 121 HIS A C 1
ATOM 923 O O . HIS A 1 121 ? 17.412 8.032 2.805 1.00 92.12 121 HIS A O 1
ATOM 929 N N . THR A 1 122 ? 17.770 5.854 3.167 1.00 89.69 122 THR A N 1
ATOM 930 C CA . THR A 1 122 ? 18.309 5.591 1.822 1.00 89.69 122 THR A CA 1
ATOM 931 C C . THR A 1 122 ? 17.264 5.883 0.747 1.00 89.69 122 THR A C 1
ATOM 933 O O . THR A 1 122 ? 17.554 6.547 -0.249 1.00 89.69 122 THR A O 1
ATOM 936 N N . TRP A 1 123 ? 16.026 5.429 0.956 1.00 88.44 123 TRP A N 1
ATOM 937 C CA . TRP A 1 123 ? 14.922 5.694 0.039 1.00 88.44 123 TRP A CA 1
ATOM 938 C C . TRP A 1 123 ? 14.610 7.190 -0.062 1.00 88.44 123 TRP A C 1
ATOM 940 O O . TRP A 1 123 ? 14.469 7.716 -1.166 1.00 88.44 123 TRP A O 1
ATOM 950 N N . SER A 1 124 ? 14.557 7.886 1.073 1.00 84.75 124 SER A N 1
ATOM 951 C CA . SER A 1 124 ? 14.219 9.313 1.140 1.00 84.75 124 SER A CA 1
ATOM 952 C C . SER A 1 124 ? 15.355 10.213 0.639 1.00 84.75 124 SER A C 1
ATOM 954 O O . SER A 1 124 ? 15.098 11.223 -0.007 1.00 84.75 124 SER A O 1
ATOM 956 N N . ALA A 1 125 ? 16.613 9.827 0.867 1.00 81.75 125 ALA A N 1
ATOM 957 C CA . ALA A 1 125 ? 17.799 10.549 0.405 1.00 81.75 125 ALA A CA 1
ATOM 958 C C . ALA A 1 125 ? 17.979 10.489 -1.117 1.00 81.75 125 ALA A C 1
ATOM 960 O O . ALA A 1 125 ? 18.685 11.320 -1.680 1.00 81.75 125 ALA A O 1
ATOM 961 N N . SER A 1 126 ? 17.309 9.554 -1.802 1.00 67.88 126 SER A N 1
ATOM 962 C CA . SER A 1 126 ? 17.288 9.505 -3.270 1.00 67.88 126 SER A CA 1
ATOM 963 C C . SER A 1 126 ? 16.534 10.675 -3.929 1.00 67.88 126 SER A C 1
ATOM 965 O O . SER A 1 126 ? 16.410 10.696 -5.153 1.00 67.88 126 SER A O 1
ATOM 967 N N . GLY A 1 127 ? 16.055 11.632 -3.125 1.00 60.00 127 GLY A N 1
ATOM 968 C CA . GLY A 1 127 ? 15.240 12.770 -3.530 1.00 60.00 127 GLY A CA 1
ATOM 969 C C . GLY A 1 127 ? 13.756 12.415 -3.579 1.00 60.00 127 GLY A C 1
ATOM 970 O O . GLY A 1 127 ? 13.373 11.268 -3.847 1.00 60.00 127 GLY A O 1
ATOM 971 N N . GLU A 1 128 ? 12.898 13.412 -3.346 1.00 55.72 128 GLU A N 1
ATOM 972 C CA . GLU A 1 128 ? 11.524 13.321 -3.840 1.00 55.72 128 GLU A CA 1
ATOM 973 C C . GLU A 1 128 ? 11.576 13.091 -5.359 1.00 55.72 128 GLU A C 1
ATOM 975 O O . GLU A 1 128 ? 12.504 13.573 -6.013 1.00 55.72 128 GLU A O 1
ATOM 980 N N . PRO A 1 129 ? 10.631 12.348 -5.962 1.00 54.88 129 PRO A N 1
ATOM 981 C CA . PRO A 1 129 ? 10.560 12.191 -7.412 1.00 54.88 129 PRO A CA 1
ATOM 982 C C . PRO A 1 129 ? 10.064 13.492 -8.067 1.00 54.88 129 PRO A C 1
ATOM 984 O O . PRO A 1 129 ? 9.091 13.484 -8.818 1.00 54.88 129 PRO A O 1
ATOM 987 N N . HIS A 1 130 ? 10.708 14.608 -7.744 1.00 53.94 130 HIS A N 1
ATOM 988 C CA . HIS A 1 130 ? 10.490 15.911 -8.326 1.00 53.94 130 HIS A CA 1
ATOM 989 C C . HIS A 1 130 ? 11.656 16.199 -9.259 1.00 53.94 130 HIS A C 1
ATOM 991 O O . HIS A 1 130 ? 12.776 16.465 -8.831 1.00 53.94 130 HIS A O 1
ATOM 997 N N . PHE A 1 131 ? 11.385 16.070 -10.550 1.00 53.72 131 PHE A N 1
ATOM 998 C CA . PHE A 1 131 ? 12.292 16.500 -11.598 1.00 53.72 131 PHE A CA 1
ATOM 999 C C . PHE A 1 131 ? 11.538 17.516 -12.441 1.00 53.72 131 PHE A C 1
ATOM 1001 O O . PHE A 1 131 ? 10.624 17.161 -13.185 1.00 53.72 131 PHE A O 1
ATOM 1008 N N . GLU A 1 132 ? 11.912 18.782 -12.298 1.00 59.59 132 GLU A N 1
ATOM 1009 C CA . GLU A 1 132 ? 11.447 19.841 -13.184 1.00 59.59 132 GLU A CA 1
ATOM 1010 C C . GLU A 1 132 ? 12.192 19.725 -14.508 1.00 59.59 132 GLU A C 1
ATOM 1012 O O . GLU A 1 132 ? 13.413 19.561 -14.552 1.00 59.59 132 GLU A O 1
ATOM 1017 N N . ILE A 1 133 ? 11.439 19.785 -15.601 1.00 58.28 133 ILE A N 1
ATOM 1018 C CA . ILE A 1 133 ? 11.994 19.886 -16.945 1.00 58.28 133 ILE A CA 1
ATOM 1019 C C . ILE A 1 133 ? 11.792 21.314 -17.445 1.00 58.28 133 ILE A C 1
ATOM 1021 O O . ILE A 1 133 ? 10.686 21.846 -17.395 1.00 58.28 133 ILE A O 1
ATOM 1025 N N . GLY A 1 134 ? 12.861 21.922 -17.956 1.00 66.81 134 GLY A N 1
ATOM 1026 C CA . GLY A 1 134 ? 12.841 23.293 -18.468 1.00 66.81 134 GLY A CA 1
ATOM 1027 C C . GLY A 1 134 ? 13.360 24.335 -17.475 1.00 66.81 134 GLY A C 1
ATOM 1028 O O . GLY A 1 134 ? 13.853 24.008 -16.399 1.00 66.81 134 GLY A O 1
ATOM 1029 N N . ALA A 1 135 ? 13.311 25.602 -17.888 1.00 74.31 135 ALA A N 1
ATOM 1030 C CA . ALA A 1 135 ? 13.698 26.727 -17.046 1.00 74.31 135 ALA A CA 1
ATOM 1031 C C . ALA A 1 135 ? 12.519 27.141 -16.156 1.00 74.31 135 ALA A C 1
ATOM 1033 O O . ALA A 1 135 ? 11.416 27.354 -16.657 1.00 74.31 135 ALA A O 1
ATOM 1034 N N . VAL A 1 136 ? 12.769 27.278 -14.856 1.00 71.94 136 VAL A N 1
ATOM 1035 C CA . VAL A 1 136 ? 11.805 27.818 -13.892 1.00 71.94 136 VAL A CA 1
ATOM 1036 C C . VAL A 1 136 ? 11.825 29.341 -14.005 1.00 71.94 136 VAL A C 1
ATOM 1038 O O . VAL A 1 136 ? 12.882 29.957 -13.854 1.00 71.94 136 VAL A O 1
ATOM 1041 N N . ASP A 1 137 ? 10.685 29.959 -14.310 1.00 75.25 137 ASP A N 1
ATOM 1042 C CA . ASP A 1 137 ? 10.569 31.419 -14.273 1.00 75.25 137 ASP A CA 1
ATOM 1043 C C . ASP A 1 137 ? 10.534 31.949 -12.826 1.00 75.25 137 ASP A C 1
ATOM 1045 O O . ASP A 1 137 ? 10.410 31.202 -11.855 1.00 75.25 137 ASP A O 1
ATOM 1049 N N . SER A 1 138 ? 10.660 33.267 -12.664 1.00 78.50 138 SER A N 1
ATOM 1050 C CA . SER A 1 138 ? 10.710 33.900 -11.343 1.00 78.50 138 SER A CA 1
ATOM 1051 C C . SER A 1 138 ? 9.430 33.738 -10.521 1.00 78.50 138 SER A C 1
ATOM 1053 O O . SER A 1 138 ? 9.495 33.870 -9.305 1.00 78.50 138 SER A O 1
ATOM 1055 N N . GLU A 1 139 ? 8.283 33.499 -11.160 1.00 72.19 139 GLU A N 1
ATOM 1056 C CA . GLU A 1 139 ? 6.995 33.313 -10.483 1.00 72.19 139 GLU A CA 1
ATOM 1057 C C . GLU A 1 139 ? 6.885 31.886 -9.930 1.00 72.19 139 GLU A C 1
ATOM 1059 O O . GLU A 1 139 ? 6.559 31.692 -8.760 1.00 72.19 139 GLU A O 1
ATOM 1064 N N . ASN A 1 140 ? 7.276 30.891 -10.725 1.00 68.69 140 ASN A N 1
ATOM 1065 C CA . ASN A 1 140 ? 7.335 29.489 -10.321 1.00 68.69 140 ASN A CA 1
ATOM 1066 C C . ASN A 1 140 ? 8.472 29.207 -9.318 1.00 68.69 140 ASN A C 1
ATOM 1068 O O . ASN A 1 140 ? 8.359 28.298 -8.498 1.00 68.69 140 ASN A O 1
ATOM 1072 N N . ALA A 1 141 ? 9.531 30.026 -9.304 1.00 72.19 141 ALA A N 1
ATOM 1073 C CA . ALA A 1 141 ? 10.610 29.946 -8.314 1.00 72.19 141 ALA A CA 1
ATOM 1074 C C . ALA A 1 141 ? 10.190 30.376 -6.891 1.00 72.19 141 ALA A C 1
ATOM 1076 O O . ALA A 1 141 ? 10.902 30.073 -5.933 1.00 72.19 141 ALA A O 1
ATOM 1077 N N . VAL A 1 142 ? 9.049 31.066 -6.729 1.00 69.94 142 VAL A N 1
ATOM 1078 C CA . VAL A 1 142 ? 8.515 31.464 -5.406 1.00 69.94 142 VAL A CA 1
ATOM 1079 C C . VAL A 1 142 ? 8.088 30.240 -4.583 1.00 69.94 142 VAL A C 1
ATOM 1081 O O . VAL A 1 142 ? 8.059 30.292 -3.352 1.00 69.94 142 VAL A O 1
ATOM 1084 N N . GLY A 1 143 ? 7.816 29.120 -5.251 1.00 62.53 143 GLY A N 1
ATOM 1085 C CA . GLY A 1 143 ? 7.541 27.829 -4.640 1.00 62.53 143 GLY A CA 1
ATOM 1086 C C . GLY A 1 143 ? 6.274 27.179 -5.197 1.00 62.53 143 GLY A C 1
ATOM 1087 O O . GLY A 1 143 ? 5.441 27.844 -5.818 1.00 62.53 143 GLY A O 1
ATOM 1088 N N . PRO A 1 144 ? 6.093 25.870 -4.968 1.00 59.97 144 PRO A N 1
ATOM 1089 C CA . PRO A 1 144 ? 4.895 25.174 -5.413 1.00 59.97 144 PRO A CA 1
ATOM 1090 C C . PRO A 1 144 ? 3.647 25.722 -4.703 1.00 59.97 144 PRO A C 1
ATOM 1092 O O . PRO A 1 144 ? 3.704 26.184 -3.560 1.00 59.97 144 PRO A O 1
ATOM 1095 N N . GLY A 1 145 ? 2.493 25.636 -5.374 1.00 59.66 145 GLY A N 1
ATOM 1096 C CA . GLY A 1 145 ? 1.193 25.826 -4.725 1.00 59.66 145 GLY A CA 1
ATOM 1097 C C . GLY A 1 145 ? 1.056 24.904 -3.508 1.00 59.66 145 GLY A C 1
ATOM 1098 O O . GLY A 1 145 ? 1.484 23.750 -3.546 1.00 59.66 145 GLY A O 1
ATOM 1099 N N . SER A 1 146 ? 0.473 25.406 -2.419 1.00 57.22 146 SER A N 1
ATOM 1100 C CA . SER A 1 146 ? 0.351 24.676 -1.151 1.00 57.22 146 SER A CA 1
ATOM 1101 C C . SER A 1 146 ? -1.106 24.566 -0.705 1.00 57.22 146 SER A C 1
ATOM 1103 O O . SER A 1 146 ? -1.878 25.511 -0.840 1.00 57.22 146 SER A O 1
ATOM 1105 N N . TRP A 1 147 ? -1.461 23.426 -0.103 1.00 52.75 147 TRP A N 1
ATOM 1106 C CA . TRP A 1 147 ? -2.750 23.204 0.570 1.00 52.75 147 TRP A CA 1
ATOM 1107 C C . TRP A 1 147 ? -2.800 23.806 1.988 1.00 52.75 147 TRP A C 1
ATOM 1109 O O . TRP A 1 147 ? -3.750 23.570 2.735 1.00 52.75 147 TRP A O 1
ATOM 1119 N N . THR A 1 148 ? -1.771 24.552 2.399 1.00 55.41 148 THR A N 1
ATOM 1120 C CA . THR A 1 148 ? -1.740 25.232 3.698 1.00 55.41 148 THR A CA 1
ATOM 1121 C C . THR A 1 148 ? -2.697 26.421 3.720 1.00 55.41 148 THR A C 1
ATOM 1123 O O . THR A 1 148 ? -2.852 27.130 2.732 1.00 55.41 148 THR A O 1
ATOM 1126 N N . ALA A 1 149 ? -3.302 26.688 4.883 1.00 54.12 149 ALA A N 1
ATOM 1127 C CA . ALA A 1 149 ? -4.230 27.811 5.073 1.00 54.12 149 ALA A CA 1
ATOM 1128 C C . ALA A 1 149 ? -3.612 29.190 4.752 1.00 54.12 149 ALA A C 1
ATOM 1130 O O . ALA A 1 149 ? -4.334 30.147 4.486 1.00 54.12 149 ALA A O 1
ATOM 1131 N N . VAL A 1 150 ? -2.280 29.282 4.767 1.00 59.03 150 VAL A N 1
ATOM 1132 C CA . VAL A 1 150 ? -1.501 30.429 4.301 1.00 59.03 150 VAL A CA 1
ATOM 1133 C C . VAL A 1 150 ? -0.592 29.911 3.190 1.00 59.03 150 VAL A C 1
ATOM 1135 O O . VAL A 1 150 ? 0.401 29.235 3.469 1.00 59.03 150 VAL A O 1
ATOM 1138 N N . ALA A 1 151 ? -0.978 30.123 1.935 1.00 57.09 151 ALA A N 1
ATOM 1139 C CA . ALA A 1 151 ? -0.191 29.693 0.786 1.00 57.09 151 ALA A CA 1
ATOM 1140 C C . ALA A 1 151 ? 0.833 30.787 0.418 1.00 57.09 151 ALA A C 1
ATOM 1142 O O . ALA A 1 151 ? 0.446 31.953 0.316 1.00 57.09 151 ALA A O 1
ATOM 1143 N N . PRO A 1 152 ? 2.120 30.448 0.206 1.00 58.81 152 PRO A N 1
ATOM 1144 C CA . PRO A 1 152 ? 3.128 31.399 -0.278 1.00 58.81 152 PRO A CA 1
ATOM 1145 C C . PRO A 1 152 ? 2.852 31.897 -1.704 1.00 58.81 152 PRO A C 1
ATOM 1147 O O . PRO A 1 152 ? 3.366 32.937 -2.105 1.00 58.81 152 PRO A O 1
ATOM 1150 N N . THR A 1 153 ? 2.050 31.152 -2.469 1.00 58.97 153 THR A N 1
ATOM 1151 C CA . THR A 1 153 ? 1.703 31.439 -3.861 1.00 58.97 153 THR A CA 1
ATOM 1152 C C . THR A 1 153 ? 0.187 31.394 -4.067 1.00 58.97 153 THR A C 1
ATOM 1154 O O . THR A 1 153 ? -0.533 30.672 -3.376 1.00 58.97 153 THR A O 1
ATOM 1157 N N . HIS A 1 154 ? -0.317 32.163 -5.037 1.00 55.25 154 HIS A N 1
ATOM 1158 C CA . HIS A 1 154 ? -1.729 32.154 -5.458 1.00 55.25 154 HIS A CA 1
ATOM 1159 C C . HIS A 1 154 ? -2.053 31.017 -6.447 1.00 55.25 154 HIS A C 1
ATOM 1161 O O . HIS A 1 154 ? -3.087 31.031 -7.119 1.00 55.25 154 HIS A O 1
ATOM 1167 N N . THR A 1 155 ? -1.176 30.019 -6.552 1.00 54.78 155 THR A N 1
ATOM 1168 C CA . THR A 1 155 ? -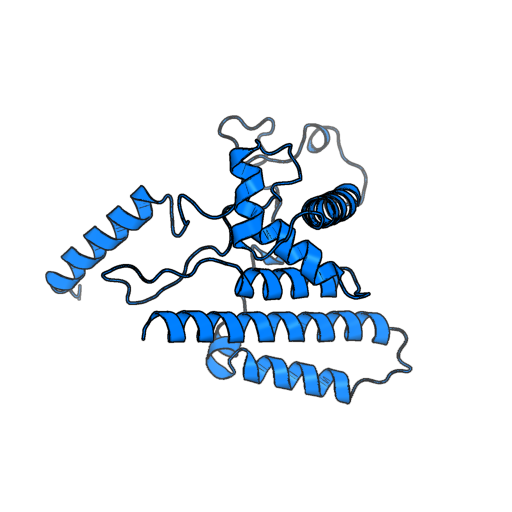1.298 28.920 -7.506 1.00 54.78 155 THR A CA 1
ATOM 1169 C C . THR A 1 155 ? -2.221 27.849 -6.927 1.00 54.78 155 THR A C 1
ATOM 1171 O O . THR A 1 155 ? -1.811 27.010 -6.130 1.00 54.78 155 THR A O 1
ATOM 1174 N N . ALA A 1 156 ? -3.495 27.871 -7.331 1.00 49.16 156 ALA A N 1
ATOM 1175 C CA . ALA A 1 156 ? -4.505 26.892 -6.903 1.00 49.16 156 ALA A CA 1
ATOM 1176 C C . ALA A 1 156 ? -4.227 25.460 -7.404 1.00 49.16 156 ALA A C 1
ATOM 1178 O O . ALA A 1 156 ? -4.814 24.502 -6.908 1.00 49.16 156 ALA A O 1
ATOM 1179 N N . TYR A 1 157 ? -3.346 25.315 -8.396 1.00 50.25 157 TYR A N 1
ATOM 1180 C CA . TYR A 1 157 ? -2.998 24.042 -9.007 1.00 50.25 157 TYR A CA 1
ATOM 1181 C C . TYR A 1 157 ? -1.489 23.839 -8.983 1.00 50.25 157 TYR A C 1
ATOM 1183 O O . TYR A 1 157 ? -0.768 24.319 -9.852 1.00 50.25 157 TYR A O 1
ATOM 1191 N N . TRP A 1 158 ? -1.030 23.052 -8.016 1.00 53.72 158 TRP A N 1
ATOM 1192 C CA . TRP A 1 158 ? 0.166 22.250 -8.206 1.00 53.72 158 TRP A CA 1
ATOM 1193 C C . TRP A 1 158 ? -0.169 20.791 -7.914 1.00 53.72 158 TRP A C 1
ATOM 1195 O O . TRP A 1 158 ? -0.636 20.425 -6.832 1.00 53.72 158 TRP A O 1
ATOM 1205 N N . ALA A 1 159 ? 0.017 19.949 -8.924 1.00 48.75 159 ALA A N 1
ATOM 1206 C CA . ALA A 1 159 ? -0.327 18.543 -8.875 1.00 48.75 159 ALA A CA 1
ATOM 1207 C C . ALA A 1 159 ? 0.810 17.762 -8.190 1.00 48.75 159 ALA A C 1
ATOM 1209 O O . ALA A 1 159 ? 1.569 17.046 -8.832 1.00 48.75 159 ALA A O 1
ATOM 1210 N N . ASN A 1 160 ? 0.911 17.861 -6.858 1.00 48.06 160 ASN A N 1
ATOM 1211 C CA . ASN A 1 160 ? 1.729 16.918 -6.071 1.00 48.06 160 ASN A CA 1
ATOM 1212 C C . ASN A 1 160 ? 1.219 15.466 -6.210 1.00 48.06 160 ASN A C 1
ATOM 1214 O O . ASN A 1 160 ? 1.900 14.512 -5.840 1.00 48.06 160 ASN A O 1
ATOM 1218 N N . GLY A 1 161 ? 0.014 15.281 -6.759 1.00 50.34 161 GLY A N 1
ATOM 1219 C CA . GLY A 1 161 ? -0.412 14.026 -7.359 1.00 50.34 161 GLY A CA 1
ATOM 1220 C C . GLY A 1 161 ? -0.147 14.044 -8.858 1.00 50.34 161 GLY A C 1
ATOM 1221 O O . GLY A 1 161 ? -0.642 14.937 -9.533 1.00 50.34 161 GLY A O 1
ATOM 1222 N N . TRP A 1 162 ? 0.571 13.049 -9.383 1.00 51.47 162 TRP A N 1
ATOM 1223 C CA . TRP A 1 162 ? 0.724 12.872 -10.831 1.00 51.47 162 TRP A CA 1
ATOM 1224 C C . TRP A 1 162 ? -0.646 12.825 -11.556 1.00 51.47 162 TRP A C 1
ATOM 1226 O O . TRP A 1 162 ? -1.693 12.685 -10.914 1.00 51.47 162 TRP A O 1
ATOM 1236 N N . ILE A 1 163 ? -0.659 12.884 -12.896 1.00 46.66 163 ILE A N 1
ATOM 1237 C CA . ILE A 1 163 ? -1.864 12.707 -13.740 1.00 46.66 163 ILE A CA 1
ATOM 1238 C C . ILE A 1 163 ? -2.697 11.472 -13.331 1.00 46.66 163 ILE A C 1
ATOM 1240 O O . ILE A 1 163 ? -3.920 11.441 -13.451 1.00 46.66 163 ILE A O 1
ATOM 1244 N N . GLU A 1 164 ? -2.047 10.481 -12.731 1.00 53.81 164 GLU A N 1
ATOM 1245 C CA . GLU A 1 164 ? -2.619 9.297 -12.117 1.00 53.81 164 GLU A CA 1
ATOM 1246 C C . GLU A 1 164 ? -3.607 9.574 -10.970 1.00 53.81 164 GLU A C 1
ATOM 1248 O O . GLU A 1 164 ? -4.558 8.807 -10.808 1.00 53.81 164 GLU A O 1
ATOM 1253 N N . ASN A 1 165 ? -3.444 10.643 -10.194 1.00 60.53 165 ASN A N 1
ATOM 1254 C CA . ASN A 1 165 ? -4.380 11.007 -9.124 1.00 60.53 165 ASN A CA 1
ATOM 1255 C C . ASN A 1 165 ? -5.617 11.760 -9.651 1.00 60.53 165 ASN A C 1
ATOM 1257 O O . ASN A 1 165 ? -6.634 11.794 -8.966 1.00 60.53 165 ASN A O 1
ATOM 1261 N N . HIS A 1 166 ? -5.567 12.291 -10.879 1.00 73.19 166 HIS A N 1
ATOM 1262 C CA . HIS A 1 166 ? -6.669 13.000 -11.548 1.00 73.19 166 HIS A CA 1
ATOM 1263 C C . HIS A 1 166 ? -7.131 12.249 -12.796 1.00 73.19 166 HIS A C 1
ATOM 1265 O O . HIS A 1 166 ? -7.210 12.790 -13.897 1.00 73.19 166 HIS A O 1
ATOM 1271 N N . SER A 1 167 ? -7.419 10.963 -12.629 1.00 76.88 167 SER A N 1
ATOM 1272 C CA . SER A 1 167 ? -7.820 10.102 -13.734 1.00 76.88 167 SER A CA 1
ATOM 1273 C C . SER A 1 167 ? -9.006 9.227 -13.358 1.00 76.88 167 SER A C 1
ATOM 1275 O O . SER A 1 167 ? -9.172 8.817 -12.208 1.00 76.88 167 SER A O 1
ATOM 1277 N N . ILE A 1 168 ? -9.837 8.923 -14.353 1.00 85.12 168 ILE A N 1
ATOM 1278 C CA . ILE A 1 168 ? -10.909 7.942 -14.221 1.00 85.12 168 ILE A CA 1
ATOM 1279 C C . ILE A 1 168 ? -10.311 6.587 -14.582 1.00 85.12 168 ILE A C 1
ATOM 1281 O O . ILE A 1 168 ? -9.872 6.364 -15.709 1.00 85.12 168 ILE A O 1
ATOM 1285 N N . ARG A 1 169 ? -10.249 5.689 -13.599 1.00 88.94 169 ARG A N 1
ATOM 1286 C CA . ARG A 1 169 ? -9.764 4.323 -13.806 1.00 88.94 169 ARG A CA 1
ATOM 1287 C C . ARG A 1 169 ? -10.845 3.467 -14.448 1.00 88.94 169 ARG A C 1
ATOM 1289 O O . ARG A 1 169 ? -12.033 3.748 -14.312 1.00 88.94 169 ARG A O 1
ATOM 1296 N N . ASP A 1 170 ? -10.430 2.392 -15.109 1.00 94.62 170 ASP A N 1
ATOM 1297 C CA . ASP A 1 170 ? -11.354 1.397 -15.653 1.00 94.62 170 ASP A CA 1
ATOM 1298 C C . ASP A 1 170 ? -11.921 0.514 -14.525 1.00 94.62 170 ASP A C 1
ATOM 1300 O O . ASP A 1 170 ? -11.576 -0.659 -14.359 1.00 94.62 170 ASP A O 1
ATOM 1304 N N . TYR A 1 171 ? -12.782 1.114 -13.697 1.00 96.50 171 TYR A N 1
ATOM 1305 C CA . TYR A 1 171 ? -13.470 0.430 -12.605 1.00 96.50 171 TYR A CA 1
ATOM 1306 C C . TYR A 1 171 ? -14.327 -0.728 -13.132 1.00 96.50 171 TYR A C 1
ATOM 1308 O O . TYR A 1 171 ? -14.422 -1.766 -12.481 1.00 96.50 171 TYR A O 1
ATOM 1316 N N . ALA A 1 172 ? -14.900 -0.587 -14.333 1.00 97.94 172 ALA A N 1
ATOM 1317 C CA . ALA A 1 172 ? -15.701 -1.628 -14.969 1.00 97.94 172 ALA A CA 1
ATOM 1318 C C . ALA A 1 172 ? -14.876 -2.896 -15.237 1.00 97.94 172 ALA A C 1
ATOM 1320 O O . ALA A 1 172 ? -15.350 -4.006 -14.983 1.00 97.94 172 ALA A O 1
ATOM 1321 N N . LYS A 1 173 ? -13.622 -2.757 -15.683 1.00 98.00 173 LYS A N 1
ATOM 1322 C CA . LYS A 1 173 ? -12.706 -3.893 -15.833 1.00 98.00 173 LYS A CA 1
ATOM 1323 C C . LYS A 1 173 ? -12.407 -4.575 -14.502 1.00 98.00 173 LYS A C 1
ATOM 1325 O O . LYS A 1 173 ? -12.470 -5.802 -14.450 1.00 98.00 173 LYS A O 1
ATOM 1330 N N . VAL A 1 174 ? -12.139 -3.818 -13.435 1.00 97.75 174 VAL A N 1
ATOM 1331 C CA . VAL A 1 174 ? -11.900 -4.398 -12.098 1.00 97.75 174 VAL A CA 1
ATOM 1332 C C . VAL A 1 174 ? -13.140 -5.138 -11.595 1.00 97.75 174 VAL A C 1
ATOM 1334 O O . VAL A 1 174 ? -13.010 -6.253 -11.108 1.00 97.75 174 VAL A O 1
ATOM 1337 N N . LEU A 1 175 ? -14.340 -4.579 -11.766 1.00 97.94 175 LEU A N 1
ATOM 1338 C CA . LEU A 1 175 ? -15.589 -5.244 -11.376 1.00 97.94 175 LEU A CA 1
ATOM 1339 C C . LEU A 1 175 ? -15.838 -6.536 -12.166 1.00 97.94 175 LEU A C 1
ATOM 1341 O O . LEU A 1 175 ? -16.321 -7.516 -11.607 1.00 97.94 175 LEU A O 1
ATOM 1345 N N . ARG A 1 176 ? -15.497 -6.554 -13.460 1.00 98.44 176 ARG A N 1
ATOM 1346 C CA . ARG A 1 176 ? -15.703 -7.715 -14.338 1.00 98.44 176 ARG A CA 1
ATOM 1347 C C . ARG A 1 176 ? -14.680 -8.831 -14.120 1.00 98.44 176 ARG A C 1
ATOM 1349 O O . ARG A 1 176 ? -15.035 -10.000 -14.211 1.00 98.44 176 ARG A O 1
ATOM 1356 N N . LEU A 1 177 ? -13.412 -8.483 -13.913 1.00 98.50 177 LEU A N 1
ATOM 1357 C CA . LEU A 1 177 ? -12.301 -9.444 -13.876 1.00 98.50 177 LEU A CA 1
ATOM 1358 C C . LEU A 1 177 ? -11.781 -9.729 -12.465 1.00 98.50 177 LEU A C 1
ATOM 1360 O O . LEU A 1 177 ? -11.178 -10.777 -12.225 1.00 98.50 177 LEU A O 1
ATOM 1364 N N . GLY A 1 178 ? -11.959 -8.780 -11.548 1.00 98.25 178 GLY A N 1
ATOM 1365 C CA . GLY A 1 178 ? -11.225 -8.716 -10.291 1.00 98.25 178 GLY A CA 1
ATOM 1366 C C . GLY A 1 178 ? -9.716 -8.540 -10.495 1.00 98.25 178 GLY A C 1
ATOM 1367 O O . GLY A 1 178 ? -9.186 -8.594 -11.608 1.00 98.25 178 GLY A O 1
ATOM 1368 N N . PHE A 1 179 ? -8.989 -8.392 -9.387 1.00 98.50 179 PHE A N 1
ATOM 1369 C CA . PHE A 1 179 ? -7.523 -8.381 -9.417 1.00 98.50 179 PHE A CA 1
ATOM 1370 C C . PHE A 1 179 ? -6.940 -9.706 -9.927 1.00 98.50 179 PHE A C 1
ATOM 1372 O O . PHE A 1 179 ? -5.924 -9.694 -10.610 1.00 98.50 179 PHE A O 1
ATOM 1379 N N . ALA A 1 180 ? -7.610 -10.837 -9.676 1.00 98.56 180 ALA A N 1
ATOM 1380 C CA . ALA A 1 180 ? -7.185 -12.142 -10.181 1.00 98.56 180 ALA A CA 1
ATOM 1381 C C . ALA A 1 180 ? -7.245 -12.235 -11.716 1.00 98.56 180 ALA A C 1
ATOM 1383 O O . ALA A 1 180 ? -6.352 -12.809 -12.331 1.00 98.56 180 ALA A O 1
ATOM 1384 N N . GLY A 1 181 ? -8.280 -11.677 -12.355 1.00 98.69 181 GLY A N 1
ATOM 1385 C CA . GLY A 1 181 ? -8.370 -11.666 -13.816 1.00 98.69 181 GLY A CA 1
ATOM 1386 C C . GLY A 1 181 ? -7.384 -10.700 -14.464 1.00 98.69 181 GLY A C 1
ATOM 1387 O O . GLY A 1 181 ? -6.775 -11.052 -15.466 1.00 98.69 181 GLY A O 1
ATOM 1388 N N . ILE A 1 182 ? -7.159 -9.531 -13.857 1.00 98.69 182 ILE A N 1
ATOM 1389 C CA . ILE A 1 182 ? -6.123 -8.594 -14.318 1.00 98.69 182 ILE A CA 1
ATOM 1390 C C . ILE A 1 182 ? -4.730 -9.220 -14.182 1.00 98.69 182 ILE A C 1
ATOM 1392 O O . ILE A 1 182 ? -3.918 -9.091 -15.092 1.00 98.69 182 ILE A O 1
ATOM 1396 N N . ARG A 1 183 ? -4.465 -9.936 -13.083 1.00 98.69 183 ARG A N 1
ATOM 1397 C CA . ARG A 1 183 ? -3.211 -10.669 -12.885 1.00 98.69 183 ARG A CA 1
ATOM 1398 C C . ARG A 1 183 ? -2.942 -11.646 -14.031 1.00 98.69 183 ARG A C 1
ATOM 1400 O O . ARG A 1 183 ? -1.853 -11.597 -14.588 1.00 98.69 183 ARG A O 1
ATOM 1407 N N . ARG A 1 184 ? -3.934 -12.460 -14.415 1.00 98.75 184 ARG A N 1
ATOM 1408 C CA . ARG A 1 184 ? -3.799 -13.408 -15.535 1.00 98.75 184 ARG A CA 1
ATOM 1409 C C . ARG A 1 184 ? -3.447 -12.713 -16.845 1.00 98.75 184 ARG A C 1
ATOM 1411 O O . ARG A 1 184 ? -2.534 -13.151 -17.526 1.00 98.75 184 ARG A O 1
ATOM 1418 N N . GLU A 1 185 ? -4.097 -11.589 -17.159 1.00 98.56 185 GLU A N 1
ATOM 1419 C CA . GLU A 1 185 ? -3.733 -10.812 -18.353 1.00 98.56 185 GLU A CA 1
ATOM 1420 C C . GLU A 1 185 ? -2.267 -10.345 -18.304 1.00 98.56 185 GLU A C 1
ATOM 1422 O O . GLU A 1 185 ? -1.593 -10.326 -19.328 1.00 98.56 185 GLU A O 1
ATOM 1427 N N . VAL A 1 186 ? -1.749 -9.960 -17.131 1.00 98.50 186 VAL A N 1
ATOM 1428 C CA . VAL A 1 186 ? -0.337 -9.566 -16.971 1.00 98.50 186 VAL A CA 1
ATOM 1429 C C . VAL A 1 186 ? 0.602 -10.765 -17.129 1.00 98.50 186 VAL A C 1
ATOM 1431 O O . VAL A 1 186 ? 1.632 -10.630 -17.786 1.00 98.50 186 VAL A O 1
ATOM 1434 N N . GLU A 1 187 ? 0.255 -11.920 -16.559 1.00 98.62 187 GLU A N 1
ATOM 1435 C CA . GLU A 1 187 ? 1.015 -13.172 -16.702 1.00 98.62 187 GLU A CA 1
ATOM 1436 C C . GLU A 1 187 ? 1.101 -13.589 -18.178 1.00 98.62 187 GLU A C 1
ATOM 1438 O O . GLU A 1 187 ? 2.201 -13.787 -18.686 1.00 98.62 187 GLU A O 1
ATOM 1443 N N . GLU A 1 188 ? -0.017 -13.567 -18.909 1.00 98.50 188 GLU A N 1
ATOM 1444 C CA . GLU A 1 188 ? -0.060 -13.853 -20.351 1.00 98.50 188 GLU A CA 1
ATOM 1445 C C . GLU A 1 188 ? 0.850 -12.909 -21.161 1.00 98.50 188 GLU A C 1
ATOM 1447 O O . GLU A 1 188 ? 1.516 -13.328 -22.114 1.00 98.50 188 GLU A O 1
ATOM 1452 N N . ARG A 1 189 ? 0.920 -11.619 -20.792 1.00 97.75 189 ARG A N 1
ATOM 1453 C CA . ARG A 1 189 ? 1.823 -10.653 -21.449 1.00 97.75 189 ARG A CA 1
ATOM 1454 C C . ARG A 1 189 ? 3.288 -10.920 -21.146 1.00 97.75 189 ARG A C 1
ATOM 1456 O O . ARG A 1 189 ? 4.113 -10.744 -22.034 1.00 97.75 189 ARG A O 1
ATOM 1463 N N . LEU A 1 190 ? 3.602 -11.311 -19.916 1.00 97.06 190 LEU A N 1
ATOM 1464 C CA . LEU A 1 190 ? 4.964 -11.632 -19.507 1.00 97.06 190 LEU A CA 1
ATOM 1465 C C . LEU A 1 190 ? 5.458 -12.910 -20.202 1.00 97.06 190 LEU A C 1
ATOM 1467 O O . LEU A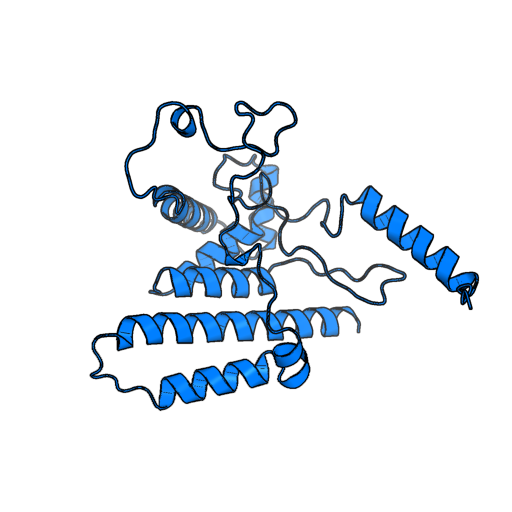 1 190 ? 6.588 -12.940 -20.676 1.00 97.06 190 LEU A O 1
ATOM 1471 N N . GLU A 1 191 ? 4.605 -13.932 -20.302 1.00 97.38 191 GLU A N 1
ATOM 1472 C CA . GLU A 1 191 ? 4.922 -15.217 -20.940 1.00 97.38 191 GLU A CA 1
ATOM 1473 C C . GLU A 1 191 ? 5.105 -15.111 -22.460 1.00 97.38 191 GLU A C 1
ATOM 1475 O O . GLU A 1 191 ? 5.932 -15.817 -23.032 1.00 97.38 191 GLU A O 1
ATOM 1480 N N . SER A 1 192 ? 4.355 -14.226 -23.121 1.00 97.25 192 SER A N 1
ATOM 1481 C CA . SER A 1 192 ? 4.410 -14.045 -24.582 1.00 97.25 192 SER A CA 1
ATOM 1482 C C . SER A 1 192 ? 5.402 -12.978 -25.056 1.00 97.25 192 SER A C 1
ATOM 1484 O O . SER A 1 192 ? 5.489 -12.710 -26.256 1.00 97.25 192 SER A O 1
ATOM 1486 N N . ALA A 1 193 ? 6.137 -12.344 -24.143 1.00 97.12 193 ALA A N 1
ATOM 1487 C CA . ALA A 1 193 ? 7.036 -11.252 -24.480 1.00 97.12 193 ALA A CA 1
ATOM 1488 C C . ALA A 1 193 ? 8.326 -11.734 -25.168 1.00 97.12 193 ALA A C 1
ATOM 1490 O O . ALA A 1 193 ? 8.952 -12.708 -24.755 1.00 97.12 193 ALA A O 1
ATOM 1491 N N . ASP A 1 194 ? 8.760 -10.994 -26.190 1.00 97.38 194 ASP A N 1
ATOM 1492 C CA . ASP A 1 194 ? 10.060 -11.197 -26.828 1.00 97.38 194 ASP A CA 1
ATOM 1493 C C . ASP A 1 194 ? 11.175 -10.635 -25.937 1.00 97.38 194 ASP A C 1
ATOM 1495 O O . ASP A 1 194 ? 11.300 -9.423 -25.765 1.00 97.38 194 ASP A O 1
ATOM 1499 N N . ILE A 1 195 ? 11.999 -11.523 -25.380 1.00 96.69 195 ILE A N 1
ATOM 1500 C CA . ILE A 1 195 ? 13.119 -11.154 -24.504 1.00 96.69 195 ILE A CA 1
ATOM 1501 C C . ILE A 1 195 ? 14.257 -10.437 -25.243 1.00 96.69 195 ILE A C 1
ATOM 1503 O O . ILE A 1 195 ? 15.154 -9.894 -24.599 1.00 96.69 195 ILE A O 1
ATOM 1507 N N . THR A 1 196 ? 14.256 -10.471 -26.579 1.00 97.88 196 THR A N 1
ATOM 1508 C CA . THR A 1 196 ? 15.252 -9.796 -27.420 1.00 97.88 196 THR A CA 1
ATOM 1509 C C . THR A 1 196 ? 14.845 -8.372 -27.795 1.00 97.88 196 THR A C 1
ATOM 1511 O O . THR A 1 196 ? 15.683 -7.612 -28.282 1.00 97.88 196 THR A O 1
ATOM 1514 N N . ASP A 1 197 ? 13.596 -7.981 -27.517 1.00 97.75 197 ASP A N 1
ATOM 1515 C CA . ASP A 1 197 ? 13.133 -6.604 -27.666 1.00 97.75 197 ASP A CA 1
ATOM 1516 C C . ASP A 1 197 ? 13.923 -5.694 -26.699 1.00 97.75 197 ASP A C 1
ATOM 1518 O O . ASP A 1 197 ? 13.943 -5.952 -25.490 1.00 97.75 197 ASP A O 1
ATOM 1522 N N . PRO A 1 198 ? 14.576 -4.620 -27.180 1.00 97.69 198 PRO A N 1
ATOM 1523 C CA . PRO A 1 198 ? 15.346 -3.718 -26.323 1.00 97.69 198 PRO A CA 1
ATOM 1524 C C . PRO A 1 198 ? 14.515 -3.048 -25.213 1.00 97.69 198 PRO A C 1
ATOM 1526 O O . PRO A 1 198 ? 15.079 -2.681 -24.180 1.00 97.69 198 PRO A O 1
ATOM 1529 N N . ASP A 1 199 ? 13.193 -2.929 -25.367 1.00 96.75 199 ASP A N 1
ATOM 1530 C CA . ASP A 1 199 ? 12.301 -2.392 -24.332 1.00 96.75 199 ASP A CA 1
ATOM 1531 C C . ASP A 1 199 ? 11.874 -3.446 -23.298 1.00 96.75 199 ASP A C 1
ATOM 1533 O O . ASP A 1 199 ? 11.251 -3.105 -22.281 1.00 96.75 199 ASP A O 1
ATOM 1537 N N . PHE A 1 200 ? 12.159 -4.732 -23.541 1.00 97.50 200 PHE A N 1
ATOM 1538 C CA . PHE A 1 200 ? 11.727 -5.830 -22.677 1.00 97.50 200 PHE A CA 1
ATOM 1539 C C . PHE A 1 200 ? 12.070 -5.591 -21.200 1.00 97.50 200 PHE A C 1
ATOM 1541 O O . PHE A 1 200 ? 11.158 -5.709 -20.378 1.00 97.50 200 PHE A O 1
ATOM 1548 N N . PRO A 1 201 ? 13.290 -5.157 -20.814 1.00 95.94 201 PRO A N 1
ATOM 1549 C CA . PRO A 1 201 ? 13.605 -4.908 -19.408 1.00 95.94 201 PRO A CA 1
ATOM 1550 C C . PRO A 1 201 ? 12.674 -3.885 -18.742 1.00 95.94 201 PRO A C 1
ATOM 1552 O O . PRO A 1 201 ? 12.320 -4.034 -17.571 1.00 95.94 201 PRO A O 1
ATOM 1555 N N . GLN A 1 202 ? 12.241 -2.842 -19.458 1.00 95.94 202 GLN A N 1
ATOM 1556 C CA . GLN A 1 202 ? 11.317 -1.849 -18.907 1.00 95.94 202 GLN A CA 1
ATOM 1557 C C . GLN A 1 202 ? 9.914 -2.440 -18.725 1.00 95.94 202 GLN A C 1
ATOM 1559 O O . GLN A 1 202 ? 9.302 -2.269 -17.665 1.00 95.94 202 GLN A O 1
ATOM 1564 N N . ARG A 1 203 ? 9.417 -3.163 -19.734 1.00 97.12 203 ARG A N 1
ATOM 1565 C CA . ARG A 1 203 ? 8.092 -3.800 -19.696 1.00 97.12 203 ARG A CA 1
ATOM 1566 C C . ARG A 1 203 ? 8.029 -4.891 -18.630 1.00 97.12 203 ARG A C 1
ATOM 1568 O O . ARG A 1 203 ? 7.084 -4.921 -17.848 1.00 97.12 203 ARG A O 1
ATOM 1575 N N . GLU A 1 204 ? 9.070 -5.710 -18.522 1.00 97.56 204 GLU A N 1
ATOM 1576 C CA . GLU A 1 204 ? 9.189 -6.764 -17.515 1.00 97.56 204 GLU A CA 1
ATOM 1577 C C . GLU A 1 204 ? 9.154 -6.189 -16.093 1.00 97.56 204 GLU A C 1
ATOM 1579 O O . GLU A 1 204 ? 8.437 -6.688 -15.222 1.00 97.56 204 GLU A O 1
ATOM 1584 N N . ASN A 1 205 ? 9.872 -5.084 -15.863 1.00 97.56 205 ASN A N 1
ATOM 1585 C CA . ASN A 1 205 ? 9.837 -4.381 -14.586 1.00 97.56 205 ASN A CA 1
ATOM 1586 C C . ASN A 1 205 ? 8.426 -3.899 -14.228 1.00 97.56 205 ASN A C 1
ATOM 1588 O O . ASN A 1 205 ? 8.002 -4.059 -13.080 1.00 97.56 205 ASN A O 1
ATOM 1592 N N . PHE A 1 206 ? 7.693 -3.354 -15.201 1.00 97.44 206 PHE A N 1
ATOM 1593 C CA . PHE A 1 206 ? 6.305 -2.941 -15.017 1.00 97.44 206 PHE A CA 1
ATOM 1594 C C . PHE A 1 206 ? 5.374 -4.130 -14.752 1.00 97.44 206 PHE A C 1
ATOM 1596 O O . PHE A 1 206 ? 4.603 -4.084 -13.796 1.00 97.44 206 PHE A O 1
ATOM 1603 N N . TRP A 1 207 ? 5.450 -5.205 -15.540 1.00 98.38 207 TRP A N 1
ATOM 1604 C CA . TRP A 1 207 ? 4.587 -6.375 -15.363 1.00 98.38 207 TRP A CA 1
ATOM 1605 C C . TRP A 1 207 ? 4.797 -7.027 -13.998 1.00 98.38 207 TRP A C 1
ATOM 1607 O O . TRP A 1 207 ? 3.828 -7.236 -13.275 1.00 98.38 207 TRP A O 1
ATOM 1617 N N . LYS A 1 208 ? 6.049 -7.234 -13.571 1.00 97.88 208 LYS A N 1
ATOM 1618 C CA . LYS A 1 208 ? 6.360 -7.743 -12.222 1.00 97.88 208 LYS A CA 1
ATOM 1619 C C . LYS A 1 208 ? 5.794 -6.845 -11.117 1.00 97.88 208 LYS A C 1
ATOM 1621 O O . LYS A 1 208 ? 5.253 -7.349 -10.137 1.00 97.88 208 LYS A O 1
ATOM 1626 N N . ALA A 1 209 ? 5.863 -5.523 -11.284 1.00 98.25 209 ALA A N 1
ATOM 1627 C CA . ALA A 1 209 ? 5.235 -4.587 -10.354 1.00 98.25 209 ALA A CA 1
ATOM 1628 C C . ALA A 1 209 ? 3.698 -4.713 -10.365 1.00 98.25 209 ALA A C 1
ATOM 1630 O O . ALA A 1 209 ? 3.076 -4.758 -9.307 1.00 98.25 209 ALA A O 1
ATOM 1631 N N . ALA A 1 210 ? 3.073 -4.831 -11.538 1.00 98.31 210 ALA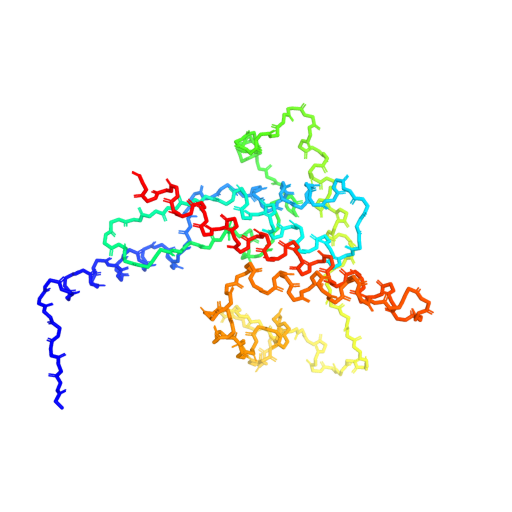 A N 1
ATOM 1632 C CA . ALA A 1 210 ? 1.628 -5.007 -11.668 1.00 98.31 210 ALA A CA 1
ATOM 1633 C C . ALA A 1 210 ? 1.125 -6.304 -11.004 1.00 98.31 210 ALA A C 1
ATOM 1635 O O . ALA A 1 210 ? 0.040 -6.300 -10.419 1.00 98.31 210 ALA A O 1
ATOM 1636 N N . LEU A 1 211 ? 1.921 -7.380 -11.023 1.00 98.62 211 LEU A N 1
ATOM 1637 C CA . LEU A 1 211 ? 1.623 -8.612 -10.283 1.00 98.62 211 LEU A CA 1
ATOM 1638 C C . LEU A 1 211 ? 1.566 -8.366 -8.767 1.00 98.62 211 LEU A C 1
ATOM 1640 O O . LEU A 1 211 ? 0.599 -8.779 -8.128 1.00 98.62 211 LEU A O 1
ATOM 1644 N N . ASP A 1 212 ? 2.532 -7.634 -8.197 1.00 98.44 212 ASP A N 1
ATOM 1645 C CA . ASP A 1 212 ? 2.514 -7.264 -6.772 1.00 98.44 212 ASP A CA 1
ATOM 1646 C C . ASP A 1 212 ? 1.294 -6.384 -6.420 1.00 98.44 212 ASP A C 1
ATOM 1648 O O . ASP A 1 212 ? 0.697 -6.564 -5.358 1.00 98.44 212 ASP A O 1
ATOM 1652 N N . ILE A 1 213 ? 0.862 -5.484 -7.316 1.00 98.19 213 ILE A N 1
ATOM 1653 C CA . ILE A 1 213 ? -0.365 -4.682 -7.127 1.00 98.19 213 ILE A CA 1
ATOM 1654 C C . ILE A 1 213 ? -1.619 -5.566 -7.119 1.00 98.19 213 ILE A C 1
ATOM 1656 O O . ILE A 1 213 ? -2.495 -5.386 -6.271 1.00 98.19 213 ILE A O 1
ATOM 1660 N N . CYS A 1 214 ? -1.720 -6.528 -8.040 1.00 98.69 214 CYS A N 1
ATOM 1661 C CA . CYS A 1 214 ? -2.852 -7.454 -8.065 1.00 98.69 214 CYS A CA 1
ATOM 1662 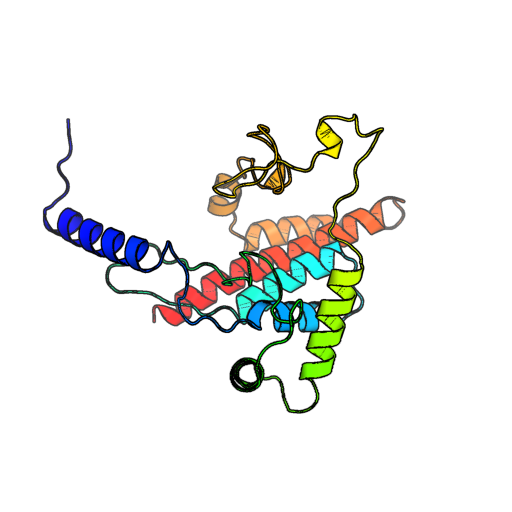C C . CYS A 1 214 ? -2.883 -8.323 -6.802 1.00 98.69 214 CYS A C 1
ATOM 1664 O O . CYS A 1 214 ? -3.947 -8.510 -6.210 1.00 98.69 214 CYS A O 1
ATOM 1666 N N . ASP A 1 215 ? -1.720 -8.797 -6.349 1.00 98.69 215 ASP A N 1
ATOM 1667 C CA . ASP A 1 215 ? -1.591 -9.555 -5.104 1.00 98.69 215 ASP A CA 1
ATOM 1668 C C . ASP A 1 215 ? -2.013 -8.735 -3.888 1.00 98.69 215 ASP A C 1
ATOM 1670 O O . ASP A 1 215 ? -2.732 -9.250 -3.032 1.00 98.69 215 ASP A O 1
ATOM 1674 N N . ALA A 1 216 ? -1.629 -7.456 -3.836 1.00 98.44 216 ALA A N 1
ATOM 1675 C CA . ALA A 1 216 ? -2.063 -6.530 -2.797 1.00 98.44 216 ALA A CA 1
ATOM 1676 C C . ALA A 1 216 ? -3.592 -6.370 -2.793 1.00 98.44 216 ALA A C 1
ATOM 1678 O O . ALA A 1 216 ? -4.224 -6.506 -1.749 1.00 98.44 216 ALA A O 1
ATOM 1679 N N . GLY A 1 217 ? -4.209 -6.152 -3.960 1.00 97.69 217 GLY A N 1
ATOM 1680 C CA . GLY A 1 217 ? -5.663 -6.021 -4.077 1.00 97.69 217 GLY A CA 1
ATOM 1681 C C . GLY A 1 217 ? -6.419 -7.275 -3.622 1.00 97.69 217 GLY A C 1
ATOM 1682 O O . GLY A 1 217 ? -7.402 -7.182 -2.887 1.00 97.69 217 GLY A O 1
ATOM 1683 N N . MET A 1 218 ? -5.931 -8.462 -3.999 1.00 98.56 218 MET A N 1
ATOM 1684 C CA . MET A 1 218 ? -6.501 -9.733 -3.537 1.00 98.56 218 MET A CA 1
ATOM 1685 C C . MET A 1 218 ? -6.301 -9.954 -2.033 1.00 98.56 218 MET A C 1
ATOM 1687 O O . MET A 1 218 ? -7.210 -10.438 -1.359 1.00 98.56 218 MET A O 1
ATOM 1691 N N . LEU A 1 219 ? -5.121 -9.615 -1.503 1.00 98.38 219 LEU A N 1
ATOM 1692 C CA . LEU A 1 219 ? -4.822 -9.731 -0.078 1.00 98.38 219 LEU A CA 1
ATOM 1693 C C . LEU A 1 219 ? -5.736 -8.831 0.753 1.00 98.38 219 LEU A C 1
ATOM 1695 O O . LEU A 1 219 ? -6.285 -9.295 1.746 1.00 98.38 219 LEU A O 1
ATOM 1699 N N . LEU A 1 220 ? -5.954 -7.585 0.326 1.00 97.12 220 LEU A N 1
ATOM 1700 C CA . LEU A 1 220 ? -6.830 -6.650 1.029 1.00 97.12 220 LEU A CA 1
ATOM 1701 C C . LEU A 1 220 ? -8.252 -7.207 1.156 1.00 97.12 220 LEU A C 1
ATOM 1703 O O . LEU A 1 220 ? -8.810 -7.221 2.250 1.00 97.12 220 LEU A O 1
ATOM 1707 N N . GLY A 1 221 ? -8.809 -7.722 0.054 1.00 95.69 221 GLY A N 1
ATOM 1708 C CA . GLY A 1 221 ? -10.137 -8.339 0.053 1.00 95.69 221 GLY A CA 1
ATOM 1709 C C . GLY A 1 221 ? -10.241 -9.522 1.018 1.00 95.69 221 GLY A C 1
ATOM 1710 O O . GLY A 1 221 ? -11.190 -9.587 1.796 1.00 95.69 221 GLY A O 1
ATOM 1711 N N . ARG A 1 222 ? -9.240 -10.416 1.028 1.00 97.25 222 ARG A N 1
ATOM 1712 C CA . ARG A 1 222 ? -9.193 -11.543 1.977 1.00 97.25 222 ARG A CA 1
ATOM 1713 C C . ARG A 1 222 ? -9.148 -11.076 3.428 1.00 97.25 222 ARG A C 1
ATOM 1715 O O . ARG A 1 222 ? -9.950 -11.547 4.221 1.00 97.25 222 ARG A O 1
ATOM 1722 N N . ARG A 1 223 ? -8.294 -10.102 3.758 1.00 97.31 223 ARG A N 1
ATOM 1723 C CA . ARG A 1 223 ? -8.169 -9.590 5.134 1.00 97.31 223 ARG A CA 1
ATOM 1724 C C . ARG A 1 223 ? -9.465 -8.963 5.653 1.00 97.31 223 ARG A C 1
ATOM 1726 O O . ARG A 1 223 ? -9.793 -9.135 6.821 1.00 97.31 223 ARG A O 1
ATOM 1733 N N . TYR A 1 224 ? -10.217 -8.251 4.807 1.00 96.44 224 TYR A N 1
ATOM 1734 C CA . TYR A 1 224 ? -11.546 -7.758 5.194 1.00 96.44 224 TYR A CA 1
ATOM 1735 C C . TYR A 1 224 ? -12.563 -8.888 5.354 1.00 96.44 224 TYR A C 1
ATOM 1737 O O . TYR A 1 224 ? -13.380 -8.818 6.265 1.00 96.44 224 TYR A O 1
ATOM 1745 N N . SER A 1 225 ? -12.504 -9.920 4.507 1.00 95.25 225 SER A N 1
ATOM 1746 C CA . SER A 1 225 ? -13.359 -11.106 4.642 1.00 95.25 225 SER A CA 1
ATOM 1747 C C . SER A 1 225 ? -13.110 -11.818 5.972 1.00 95.25 225 SER A C 1
ATOM 1749 O O . SER A 1 225 ? -14.046 -12.017 6.731 1.00 95.25 225 SER A O 1
ATOM 1751 N N . GLU A 1 226 ? -11.848 -12.111 6.292 1.00 95.94 226 GLU A N 1
ATOM 1752 C CA . GLU A 1 226 ? -11.432 -12.758 7.546 1.00 95.94 226 GLU A CA 1
ATOM 1753 C C . GLU A 1 226 ? -11.819 -11.939 8.785 1.00 95.94 226 GLU A C 1
ATOM 1755 O O . GLU A 1 226 ? -12.075 -12.492 9.845 1.00 95.94 226 GLU A O 1
ATOM 1760 N N . ARG A 1 227 ? -11.860 -10.607 8.669 1.00 95.12 227 ARG A N 1
ATOM 1761 C CA . ARG A 1 227 ? -12.231 -9.706 9.770 1.00 95.12 227 ARG A CA 1
ATOM 1762 C C . ARG A 1 227 ? -13.745 -9.566 9.970 1.00 95.12 227 ARG A C 1
ATOM 1764 O O . ARG A 1 227 ? -14.158 -9.023 11.000 1.00 95.12 227 ARG A O 1
ATOM 1771 N N . ALA A 1 228 ? -14.532 -9.939 8.963 1.00 93.19 228 ALA A N 1
ATOM 1772 C CA . ALA A 1 228 ? -15.991 -9.903 8.990 1.00 93.19 228 ALA A CA 1
ATOM 1773 C C . ALA A 1 228 ? -16.607 -11.196 9.549 1.00 93.19 228 ALA A C 1
ATOM 1775 O O . ALA A 1 228 ? -17.771 -11.165 9.950 1.00 93.19 228 ALA A O 1
ATOM 1776 N N . GLU A 1 229 ? -15.842 -12.292 9.545 1.00 82.00 229 GLU A N 1
ATOM 1777 C CA . GLU A 1 229 ? -16.151 -13.555 10.234 1.00 82.00 229 GLU A CA 1
ATOM 1778 C C . GLU A 1 229 ? -15.985 -13.423 11.756 1.00 82.00 229 GLU A C 1
ATOM 1780 O O . GLU A 1 229 ? -16.844 -13.986 12.474 1.00 82.00 229 GLU A O 1
#

Radius of gyration: 21.25 Å; chains: 1; bounding box: 59×49×51 Å

pLDDT: mean 85.27, std 15.27, range [42.06, 98.75]

Sequence (229 aa):
MSVQAAPAVVSRLATLRQDAMARGGSFIADANPFVRDVALWRALGERRSRVQVRARLLRELVGLAEIRILPDWNLAGEHMASGVGGFGFAFQGEPDVRTLQRIGELGIVDGDAEEVRRAVHTWSASGEPHFEIGAVDSENAVGPGSWTAVAPTHTAYWANGWIENHSIRDYAKVLRLGFAGIRREVEERLESADITDPDFPQRENFWKAALDICDAGMLLGRRYSERAE

Secondary structure (DSSP, 8-state):
---PPPHHHHHHHHHHHHHHHHTTSS--TT--TTHHHHHHHHHHSS---HHHHHHHHHHHHHHHS-----TT-SS----S--BTTBT--GGGS---HHHHHGGGGGTPPTTTHHHHHHHHHHHHHT--S----SPPPTTGGG-----SSS-SS--S---SS-GGGG----HHHHHHHHHHHHHHHHHHHHHT--TTSTTHHHHHHHHHHHHHHHHHHHHHHHHHHHHH-